Protein AF-A0A820G666-F1 (afdb_monomer)

pLDDT: mean 75.71, std 16.01, range [42.25, 96.38]

Radius of gyration: 55.79 Å; Cα contacts (8 Å, |Δi|>4): 72; chains: 1; bounding box: 113×65×155 Å

Foldseek 3Di:
DDPDDDPVRVVVVVVVVVVVVVVVVVVVPDVVVLVVLLVVVLVVCVVVVVVVLNVVSPPPPPPPVVVNVPPPDDDPDDDDDDVVVVVVVVVVVVVVVSVVSSVVSVVVVVVVVVVVVVVVVVVVVVVVCVPDDNPVVVVVVVVVVVVVVVCCCVPPPVSVVVVVVVVVVVLVVCCVPPPVSVVVVVVVVVVVVVVCCVPPVVSVVVVVVVVVVVLVVCCVPPPVSVVVVVVVVVVVLVVCCVPPPVSVVVVVVVVVVVVVCCCPVPPVSVVVVVVVVVVVVVVVCVVVVVPVDFQPDADPPPRDRHHPVRDDDDDPVPPPPDDDDPVVVVVVVVVVVD

Secondary structure (DSSP, 8-state):
--PPPPHHHHHHHHHHHHHHHHHHHHHT--HHHHHHHHHHHHHHHHHTT-HHHHHHHHSS----TTHHHHT--S------SHHHHHHHHHHHHHHHHHHHHHHHHHHHHHHHHHHHHHHHHHHHHHHHHHSS---HHHHHHHHHHHHHHHHHHHH-HHHHHHHHHHHHHHHHHHHHH-HHHHHHHHHHHHHHHHHHHHH-HHHHHHHHHHHHHHHHHHHHH-HHHHHHHHHHHHHHHHHHHHH-HHHHHHHHHHHHHHHHHHHHH-HHHHHHHHHHHHHHHHHHHHHHTT------EE-TTT--EE-GGG-----HHHHSSSS--HHHHHHHHHHH--

Sequence (338 aa):
MVRKKSVAAKVKTRKKAYQRRVTQLNKSCSWRVLVLVIQAAKKFLHLRRCKSCYKNLDCHCTISKEFLKKTNYKSLSNKTNDNISFEIIQNKQAFDDVKNILKTVVSKVCRLDYQRKRQSEISKRKRSVDDCSPDESVLRKRLKQNNWFNKKYNDNLLFRQNQTQQTACKSRKKYRNNSVFREKEKKRNRKSAIEKYNNNEEFREKEKTRNRKSAIEKYNNNEEFREKEKTRITKSTIERYNNNKYFREKEKIRMKRQMFNRYHINMNFRQQQKLRSNQNILFKYRNDAVIQEGPDYTCRVCGLALFRNQVIPYIEEKYITKNMSFEIKERIQYYLNN

Mean predicted aligned error: 20.92 Å

Solvent-accessible surface area (backbone atoms only — not comparable to full-atom values): 19552 Å² total; per-residue (Å²): 136,85,80,80,76,51,71,67,58,54,50,52,51,51,52,54,54,51,50,52,52,51,53,53,49,66,72,52,78,43,69,66,56,55,51,50,51,51,52,51,50,50,53,53,38,57,77,66,69,43,64,73,67,49,57,73,61,61,80,83,64,80,73,53,74,65,66,71,64,72,65,70,77,76,76,94,72,89,74,79,76,72,66,60,54,55,54,52,51,53,51,50,51,54,50,53,50,53,52,52,51,50,54,50,51,52,50,52,51,53,51,50,52,50,50,50,52,53,49,49,51,51,49,50,57,48,55,67,51,72,78,43,76,81,52,65,68,57,56,51,50,50,50,53,51,48,52,51,49,50,49,46,45,70,76,29,65,68,56,34,51,52,53,50,51,51,50,51,51,52,50,50,52,44,45,73,77,30,66,69,57,35,53,53,49,52,53,51,52,52,52,52,52,50,50,46,48,73,76,31,66,71,56,33,54,52,49,52,52,51,51,50,52,54,51,52,49,44,47,74,74,30,66,70,57,34,52,53,49,50,50,51,52,50,51,54,49,52,51,43,45,74,74,31,68,68,56,36,54,51,48,52,52,51,51,51,51,50,50,49,47,42,54,76,70,32,63,67,55,37,52,52,48,51,50,50,50,50,49,52,50,51,50,50,49,60,63,55,58,68,65,74,75,68,61,78,40,64,42,88,88,79,67,50,70,35,40,72,93,75,53,82,84,88,56,74,86,73,66,74,76,80,82,71,54,68,71,59,51,52,53,53,52,55,66,72,78,106

Nearest PDB structures (foldseek):
  8i7r-assembly1_Fl  TM=2.298E-01  e=9.492E+00  Mus musculus

Structure (mmCIF, N/CA/C/O backbone):
data_AF-A0A820G666-F1
#
_entry.id   AF-A0A820G666-F1
#
loop_
_atom_site.group_PDB
_atom_site.id
_atom_site.type_symbol
_atom_site.label_atom_id
_atom_site.label_alt_id
_atom_site.label_comp_id
_atom_site.label_asym_id
_atom_site.label_entity_id
_atom_site.label_seq_id
_atom_site.pdbx_PDB_ins_code
_atom_site.Cartn_x
_atom_site.Cartn_y
_atom_site.Cartn_z
_atom_site.occupancy
_atom_site.B_iso_or_equiv
_atom_site.auth_seq_id
_atom_site.auth_comp_id
_atom_site.auth_asym_id
_atom_site.auth_atom_id
_atom_site.pdbx_PDB_model_num
ATOM 1 N N . MET A 1 1 ? 43.141 -1.795 -67.203 1.00 49.00 1 MET A N 1
ATOM 2 C CA . MET A 1 1 ? 42.694 -1.236 -65.899 1.00 49.00 1 MET A CA 1
ATOM 3 C C . MET A 1 1 ? 41.252 -0.729 -65.987 1.00 49.00 1 MET A C 1
ATOM 5 O O . MET A 1 1 ? 40.999 0.254 -66.670 1.00 49.00 1 MET A O 1
ATOM 9 N N . VAL A 1 2 ? 40.286 -1.367 -65.313 1.00 52.81 2 VAL A N 1
ATOM 10 C CA . VAL A 1 2 ? 38.876 -0.919 -65.317 1.00 52.81 2 VAL A CA 1
ATOM 11 C C . VAL A 1 2 ? 38.660 0.116 -64.207 1.00 52.81 2 VAL A C 1
ATOM 13 O O . VAL A 1 2 ? 38.620 -0.230 -63.025 1.00 52.81 2 VAL A O 1
ATOM 16 N N . ARG A 1 3 ? 38.515 1.400 -64.563 1.00 62.03 3 ARG A N 1
ATOM 17 C CA . ARG A 1 3 ? 38.224 2.470 -63.590 1.00 62.03 3 ARG A CA 1
ATOM 18 C C . ARG A 1 3 ? 36.880 2.201 -62.901 1.00 62.03 3 ARG A C 1
ATOM 20 O O . ARG A 1 3 ? 35.829 2.115 -63.542 1.00 62.03 3 ARG A O 1
ATOM 27 N N . LYS A 1 4 ? 36.899 2.061 -61.570 1.00 74.06 4 LYS A N 1
ATOM 28 C CA . LYS A 1 4 ? 35.689 1.847 -60.762 1.00 74.06 4 LYS A CA 1
ATOM 29 C C . LYS A 1 4 ? 34.772 3.068 -60.903 1.00 74.06 4 LYS A C 1
ATOM 31 O O . LYS A 1 4 ? 35.128 4.168 -60.497 1.00 74.06 4 LYS A O 1
ATOM 36 N N . LYS A 1 5 ? 33.569 2.869 -61.457 1.00 74.19 5 LYS A N 1
ATOM 37 C CA . LYS A 1 5 ? 32.541 3.923 -61.559 1.00 74.19 5 LYS A CA 1
ATOM 38 C C . LYS A 1 5 ? 32.242 4.510 -60.176 1.00 74.19 5 LYS A C 1
ATOM 40 O O . LYS A 1 5 ? 32.024 3.744 -59.228 1.00 74.19 5 LYS A O 1
ATOM 45 N N . SER A 1 6 ? 32.175 5.839 -60.091 1.00 85.62 6 SER A N 1
ATOM 46 C CA . SER A 1 6 ? 31.811 6.557 -58.867 1.00 85.62 6 SER A CA 1
ATOM 47 C C . SER A 1 6 ? 30.442 6.107 -58.343 1.00 85.62 6 SER A C 1
ATOM 49 O O . SER A 1 6 ? 29.576 5.643 -59.098 1.00 85.62 6 SER A O 1
ATOM 51 N N . VAL A 1 7 ? 30.230 6.232 -57.030 1.00 78.44 7 VAL A N 1
ATOM 52 C CA . VAL A 1 7 ? 28.963 5.852 -56.381 1.00 78.44 7 VAL A CA 1
ATOM 53 C C . VAL A 1 7 ? 27.786 6.594 -57.023 1.00 78.44 7 VAL A C 1
ATOM 55 O O . VAL A 1 7 ? 26.774 5.972 -57.346 1.00 78.44 7 VAL A O 1
ATOM 58 N N . ALA A 1 8 ? 27.955 7.883 -57.330 1.00 79.75 8 ALA A N 1
ATOM 59 C CA . ALA A 1 8 ? 26.953 8.694 -58.018 1.00 79.75 8 ALA A CA 1
ATOM 60 C C . ALA A 1 8 ? 26.595 8.138 -59.411 1.00 79.75 8 ALA A C 1
ATOM 62 O O . ALA A 1 8 ? 25.415 8.006 -59.745 1.00 79.75 8 ALA A O 1
ATOM 63 N N . ALA A 1 9 ? 27.589 7.718 -60.203 1.00 83.88 9 ALA A N 1
ATOM 64 C CA . ALA A 1 9 ? 27.358 7.119 -61.519 1.00 83.88 9 ALA A CA 1
ATOM 65 C C . 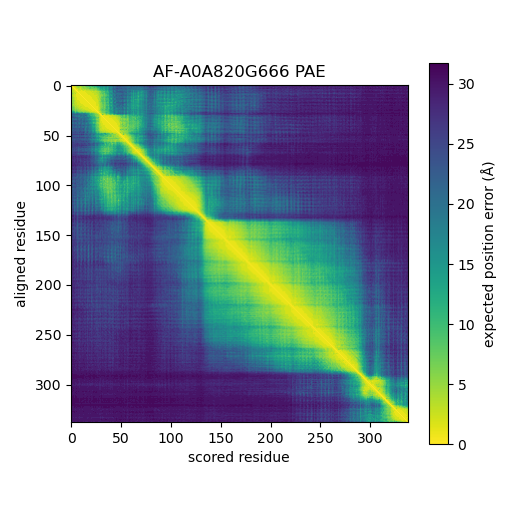ALA A 1 9 ? 26.619 5.769 -61.428 1.00 83.88 9 ALA A C 1
ATOM 67 O O . ALA A 1 9 ? 25.729 5.480 -62.238 1.00 83.88 9 ALA A O 1
ATOM 68 N N . LYS A 1 10 ? 26.924 4.955 -60.408 1.00 81.38 10 LYS A N 1
ATOM 69 C CA . LYS A 1 10 ? 26.206 3.696 -60.128 1.00 81.38 10 LYS A CA 1
ATOM 70 C C . LYS A 1 10 ? 24.756 3.941 -59.698 1.00 81.38 10 LYS A C 1
ATOM 72 O O . LYS A 1 10 ? 23.860 3.211 -60.118 1.00 81.38 10 LYS A O 1
ATOM 7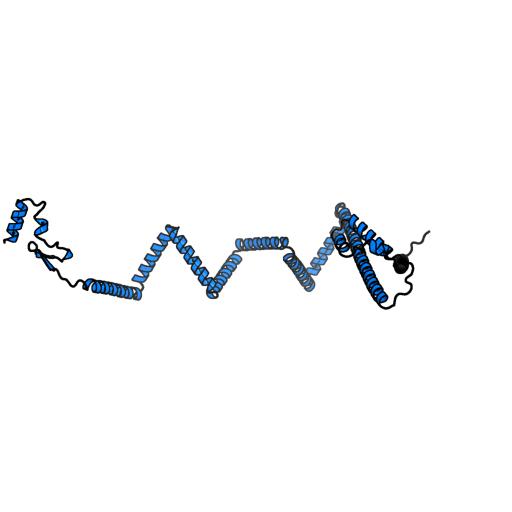7 N N . VAL A 1 11 ? 24.494 4.978 -58.904 1.00 81.94 11 VAL A N 1
ATOM 78 C CA . VAL A 1 11 ? 23.126 5.349 -58.503 1.00 81.94 11 VAL A CA 1
ATOM 79 C C . VAL A 1 11 ? 22.326 5.870 -59.704 1.00 81.94 11 VAL A C 1
ATOM 81 O O . VAL A 1 11 ? 21.197 5.428 -59.922 1.00 81.94 11 VAL A O 1
ATOM 84 N N . LYS A 1 12 ? 22.919 6.732 -60.543 1.00 86.00 12 LYS A N 1
ATOM 85 C CA . LYS A 1 12 ? 22.265 7.297 -61.740 1.00 86.00 12 LYS A CA 1
ATOM 86 C C . LYS A 1 12 ? 21.890 6.216 -62.760 1.00 86.00 12 LYS A C 1
ATOM 88 O O . LYS A 1 12 ? 20.777 6.223 -63.285 1.00 86.00 12 LYS A O 1
ATOM 93 N N . THR A 1 13 ? 22.780 5.250 -62.999 1.00 85.31 13 THR A N 1
ATOM 94 C CA . THR A 1 13 ? 22.511 4.105 -63.891 1.00 85.31 13 THR A CA 1
ATOM 95 C C . THR A 1 13 ? 21.412 3.190 -63.349 1.00 85.31 13 THR A C 1
ATOM 97 O O . THR A 1 13 ? 20.503 2.832 -64.099 1.00 85.31 13 THR A O 1
ATOM 100 N N . ARG A 1 14 ? 21.409 2.887 -62.042 1.00 81.50 14 ARG A N 1
ATOM 101 C CA . ARG A 1 14 ? 20.325 2.117 -61.400 1.00 81.50 14 ARG A CA 1
ATOM 102 C C . ARG A 1 14 ? 18.972 2.826 -61.485 1.00 81.50 14 ARG A C 1
ATOM 104 O O . ARG A 1 14 ? 17.974 2.178 -61.793 1.00 81.50 14 ARG A O 1
ATOM 111 N N . LYS A 1 15 ? 18.934 4.148 -61.282 1.00 80.25 15 LYS A N 1
ATOM 112 C CA . LYS A 1 15 ? 17.703 4.952 -61.388 1.00 80.25 15 LYS A CA 1
ATOM 113 C C . LYS A 1 15 ? 17.131 4.928 -62.813 1.00 80.25 15 LYS A C 1
ATOM 115 O O . LYS A 1 15 ? 15.941 4.668 -62.972 1.00 80.25 15 LYS A O 1
ATOM 120 N N . LYS A 1 16 ? 17.977 5.097 -63.842 1.00 84.31 16 LYS A N 1
ATOM 121 C CA . LYS A 1 16 ? 17.563 5.002 -65.258 1.00 84.31 16 LYS A CA 1
ATOM 122 C C . LYS A 1 16 ? 17.062 3.601 -65.633 1.00 84.31 16 LYS A C 1
ATOM 124 O O . LYS A 1 16 ? 16.046 3.479 -66.310 1.00 84.31 16 LYS A O 1
ATOM 129 N N . ALA A 1 17 ? 17.739 2.544 -65.178 1.00 80.44 17 ALA A N 1
ATOM 130 C CA . ALA A 1 17 ? 17.314 1.166 -65.433 1.00 80.44 17 ALA A CA 1
ATOM 131 C C . ALA A 1 17 ? 15.960 0.845 -64.777 1.00 80.44 17 ALA A C 1
ATOM 133 O O . ALA A 1 17 ? 15.105 0.218 -65.400 1.00 80.44 17 ALA A O 1
ATOM 134 N N . TYR A 1 18 ? 15.742 1.318 -63.545 1.00 71.12 18 TYR A N 1
ATOM 135 C CA . TYR A 1 18 ? 14.460 1.180 -62.857 1.00 71.12 18 TYR A CA 1
ATOM 136 C C . TYR A 1 18 ? 13.339 1.920 -63.596 1.00 71.12 18 TYR A C 1
ATOM 138 O O . TYR A 1 18 ? 12.292 1.331 -63.840 1.00 71.12 18 TYR A O 1
ATOM 146 N N . GLN A 1 19 ? 13.577 3.165 -64.026 1.00 73.06 19 GLN A N 1
ATOM 147 C CA . GLN A 1 19 ? 12.599 3.932 -64.804 1.00 73.06 19 GLN A CA 1
ATOM 148 C C . GLN A 1 19 ? 12.190 3.199 -66.085 1.00 73.06 19 GLN A C 1
ATOM 150 O O . GLN A 1 19 ? 11.000 2.993 -66.276 1.00 73.06 19 GLN A O 1
ATOM 155 N N . ARG A 1 20 ? 13.144 2.707 -66.892 1.00 74.50 20 ARG A N 1
ATOM 156 C CA . ARG A 1 20 ? 12.843 1.948 -68.125 1.00 74.50 20 ARG A CA 1
ATOM 157 C C . ARG A 1 20 ? 11.974 0.714 -67.870 1.00 74.50 20 ARG A C 1
ATOM 159 O O . ARG A 1 20 ? 11.023 0.477 -68.608 1.00 74.50 20 ARG A O 1
ATOM 166 N N . ARG A 1 21 ? 12.264 -0.039 -66.802 1.00 69.50 21 ARG A N 1
ATOM 167 C CA . ARG A 1 21 ? 11.466 -1.214 -66.409 1.00 69.50 21 ARG A CA 1
ATOM 168 C C . ARG A 1 21 ? 10.055 -0.828 -65.978 1.00 69.50 21 ARG A C 1
ATOM 170 O O . ARG A 1 21 ? 9.107 -1.506 -66.347 1.00 69.50 21 ARG A O 1
ATOM 177 N N . VAL A 1 22 ? 9.903 0.274 -65.244 1.00 62.06 22 VAL A N 1
ATOM 178 C CA . VAL A 1 22 ? 8.584 0.800 -64.864 1.00 62.06 22 VAL A CA 1
ATOM 179 C C . VAL A 1 22 ? 7.802 1.262 -66.095 1.00 62.06 22 VAL A C 1
ATOM 181 O O . VAL A 1 22 ? 6.610 0.988 -66.178 1.00 62.06 22 VAL A O 1
ATOM 184 N N . THR A 1 23 ? 8.445 1.900 -67.078 1.00 68.56 23 THR A N 1
ATOM 185 C CA . THR A 1 23 ? 7.780 2.306 -68.327 1.00 68.56 23 THR A CA 1
ATOM 186 C C . THR A 1 23 ? 7.349 1.098 -69.161 1.00 68.56 23 THR A C 1
ATOM 188 O O . THR A 1 23 ? 6.231 1.089 -69.665 1.00 68.56 23 THR A O 1
ATOM 191 N N . GLN A 1 24 ? 8.183 0.055 -69.267 1.00 65.50 24 GLN A N 1
ATOM 192 C CA . GLN A 1 24 ? 7.805 -1.212 -69.913 1.00 65.50 24 GLN A CA 1
ATOM 193 C C . GLN A 1 24 ? 6.652 -1.915 -69.184 1.00 65.50 24 GLN A C 1
ATOM 195 O O . GLN A 1 24 ? 5.732 -2.405 -69.834 1.00 65.50 24 GLN A O 1
ATOM 200 N N . LEU A 1 25 ? 6.656 -1.915 -67.849 1.00 55.47 25 LEU A N 1
ATOM 201 C CA . LEU A 1 25 ? 5.563 -2.468 -67.043 1.00 55.47 25 LEU A CA 1
ATOM 202 C C . LEU A 1 25 ? 4.259 -1.676 -67.212 1.00 55.47 25 LEU A C 1
ATOM 204 O O . LEU A 1 25 ? 3.204 -2.275 -67.361 1.00 55.47 25 LEU A O 1
ATOM 208 N N . ASN A 1 26 ? 4.321 -0.343 -67.255 1.00 58.00 26 ASN A N 1
ATOM 209 C CA . ASN A 1 26 ? 3.142 0.497 -67.494 1.00 58.00 26 ASN A CA 1
ATOM 210 C C . ASN A 1 26 ? 2.598 0.357 -68.931 1.00 58.00 26 ASN A C 1
ATOM 212 O O . ASN A 1 26 ? 1.409 0.552 -69.143 1.00 58.00 26 ASN A O 1
ATOM 216 N N . LYS A 1 27 ? 3.441 0.027 -69.922 1.00 59.62 27 LYS A N 1
ATOM 217 C CA . LYS A 1 27 ? 2.992 -0.277 -71.295 1.00 59.62 27 LYS A CA 1
ATOM 218 C C . LYS A 1 27 ? 2.374 -1.672 -71.428 1.00 59.62 27 LYS A C 1
ATOM 220 O O . LYS A 1 27 ? 1.618 -1.915 -72.357 1.00 59.62 27 LYS A O 1
ATOM 225 N N . SER A 1 28 ? 2.685 -2.580 -70.507 1.00 56.19 28 SER A N 1
ATOM 226 C CA . SER A 1 28 ? 2.207 -3.963 -70.496 1.00 56.19 28 SER A CA 1
ATOM 227 C C . SER A 1 28 ? 1.143 -4.182 -69.419 1.00 56.19 28 SER A C 1
ATOM 229 O O . SER A 1 28 ? 1.178 -5.211 -68.750 1.00 56.19 28 SER A O 1
ATOM 231 N N . CYS A 1 29 ? 0.193 -3.240 -69.264 1.00 52.31 29 CYS A N 1
ATOM 232 C CA . CYS A 1 29 ? -0.996 -3.331 -68.394 1.00 52.31 29 CYS A CA 1
ATOM 233 C C . CYS A 1 29 ? -1.945 -4.480 -68.798 1.00 52.31 29 CYS A C 1
ATOM 235 O O . CYS A 1 29 ? -3.133 -4.303 -69.035 1.00 52.31 29 CYS A O 1
ATOM 237 N N . SER A 1 30 ? -1.408 -5.687 -68.885 1.00 60.88 30 SER A N 1
ATOM 238 C CA . SER A 1 30 ? -2.129 -6.930 -68.969 1.00 60.88 30 SER A CA 1
ATOM 239 C C . SER A 1 30 ? -2.373 -7.385 -67.542 1.00 60.88 30 SER A C 1
ATOM 241 O O . SER A 1 30 ? -1.432 -7.602 -66.771 1.00 60.88 30 SER A O 1
ATOM 243 N N . TRP A 1 31 ? -3.640 -7.587 -67.200 1.00 57.66 31 TRP A N 1
ATOM 244 C CA . TRP A 1 31 ? -4.061 -8.228 -65.957 1.00 57.66 31 TRP A CA 1
ATOM 245 C C . TRP A 1 31 ? -3.300 -9.532 -65.672 1.00 57.66 31 TRP A C 1
ATOM 247 O O . TRP A 1 31 ? -3.059 -9.859 -64.513 1.00 57.66 31 TRP A O 1
ATOM 257 N N . ARG A 1 32 ? -2.807 -10.227 -66.710 1.00 57.88 32 ARG A N 1
ATOM 258 C CA . ARG A 1 32 ? -1.937 -11.404 -66.561 1.00 57.88 32 ARG A CA 1
ATOM 259 C C . ARG A 1 32 ? -0.635 -11.092 -65.825 1.00 57.88 32 ARG A C 1
ATOM 261 O O . ARG A 1 32 ? -0.246 -11.863 -64.956 1.00 57.88 32 ARG A O 1
ATOM 268 N N . VAL A 1 33 ? 0.024 -9.969 -66.116 1.00 61.59 33 VAL A N 1
ATOM 269 C CA . VAL A 1 33 ? 1.278 -9.581 -65.443 1.00 61.59 33 VAL A CA 1
ATOM 270 C C . VAL A 1 33 ? 1.010 -9.255 -63.976 1.00 61.59 33 VAL A C 1
ATOM 272 O O . VAL A 1 33 ? 1.754 -9.704 -63.108 1.00 61.59 33 VAL A O 1
ATOM 275 N N . LEU A 1 34 ? -0.081 -8.544 -63.677 1.00 64.25 34 LEU A N 1
ATOM 276 C CA . LEU A 1 34 ? -0.474 -8.238 -62.300 1.00 64.25 34 LEU A CA 1
ATOM 277 C C . LEU A 1 34 ? -0.774 -9.523 -61.512 1.00 64.25 34 LEU A C 1
ATOM 279 O O . LEU A 1 34 ? -0.251 -9.707 -60.416 1.00 64.25 34 LEU A O 1
ATOM 283 N N . VAL A 1 35 ? -1.544 -10.446 -62.094 1.00 66.88 35 VAL A N 1
ATOM 284 C CA . VAL A 1 35 ? -1.873 -11.739 -61.477 1.00 66.88 35 VAL A CA 1
ATOM 285 C C . VAL A 1 35 ? -0.618 -12.580 -61.240 1.00 66.88 35 VAL A C 1
ATOM 287 O O . VAL A 1 35 ? -0.454 -13.118 -60.147 1.00 66.88 35 VAL A O 1
ATOM 290 N N . LEU A 1 36 ? 0.310 -12.635 -62.201 1.00 68.69 36 LEU A N 1
ATOM 291 C CA . LEU A 1 36 ? 1.591 -13.330 -62.033 1.00 68.69 36 LEU A CA 1
ATOM 292 C C . LEU A 1 36 ? 2.451 -12.692 -60.932 1.00 68.69 36 LEU A C 1
ATOM 294 O O . LEU A 1 36 ? 3.065 -13.407 -60.141 1.00 68.69 36 LEU A O 1
ATOM 298 N N . VAL A 1 37 ? 2.465 -11.360 -60.824 1.00 67.25 37 VAL A N 1
ATOM 299 C CA . VAL A 1 37 ? 3.184 -10.641 -59.759 1.00 67.25 37 VAL A CA 1
ATOM 300 C C . VAL A 1 37 ? 2.556 -10.907 -58.388 1.00 67.25 37 VAL A C 1
ATOM 302 O O . VAL A 1 37 ? 3.289 -11.145 -57.427 1.00 67.25 37 VAL A O 1
ATOM 305 N N . ILE A 1 38 ? 1.224 -10.935 -58.282 1.00 69.62 38 ILE A N 1
ATOM 306 C CA . ILE A 1 38 ? 0.519 -11.287 -57.039 1.00 69.62 38 ILE A CA 1
ATOM 307 C C . ILE A 1 38 ? 0.810 -12.742 -56.655 1.00 69.62 38 ILE A C 1
ATOM 309 O O . ILE A 1 38 ? 1.134 -13.013 -55.499 1.00 69.62 38 ILE A O 1
ATOM 313 N N . GLN A 1 39 ? 0.760 -13.679 -57.605 1.00 72.31 39 GLN A N 1
ATOM 314 C CA . GLN A 1 39 ? 1.073 -15.092 -57.364 1.00 72.31 39 GLN A CA 1
ATOM 315 C C . GLN A 1 39 ? 2.529 -15.289 -56.925 1.00 72.31 39 GLN A C 1
ATOM 317 O O . GLN A 1 39 ? 2.791 -15.999 -55.951 1.00 72.31 39 GLN A O 1
ATOM 322 N N . ALA A 1 40 ? 3.477 -14.617 -57.582 1.00 69.69 40 ALA A N 1
ATOM 323 C CA . ALA A 1 40 ? 4.883 -14.636 -57.193 1.00 69.69 40 ALA A CA 1
ATOM 324 C C . ALA A 1 40 ? 5.090 -14.040 -55.790 1.00 69.69 40 ALA A C 1
ATOM 326 O O . ALA A 1 40 ? 5.820 -14.614 -54.980 1.00 69.69 40 ALA A O 1
ATOM 327 N N . ALA A 1 41 ? 4.404 -12.938 -55.464 1.00 68.69 41 ALA A N 1
ATOM 328 C CA . ALA A 1 41 ? 4.439 -12.332 -54.135 1.00 68.69 41 ALA A CA 1
ATOM 329 C C . ALA A 1 41 ? 3.845 -13.259 -53.059 1.00 68.69 41 ALA A C 1
ATOM 331 O O . ALA A 1 41 ? 4.459 -13.427 -52.003 1.00 68.69 41 ALA A O 1
ATOM 332 N N . LYS A 1 42 ? 2.709 -13.921 -53.332 1.00 68.06 42 LYS A N 1
ATOM 333 C CA . LYS A 1 42 ? 2.110 -14.929 -52.438 1.00 68.06 42 LYS A CA 1
ATOM 334 C C . LYS A 1 42 ? 3.068 -16.098 -52.197 1.00 68.06 42 LYS A C 1
ATOM 336 O O . LYS A 1 42 ? 3.345 -16.424 -51.043 1.00 68.06 42 LYS A O 1
ATOM 341 N N . LYS A 1 43 ? 3.647 -16.673 -53.260 1.00 72.62 43 LYS A N 1
ATOM 342 C CA . LYS A 1 43 ? 4.620 -17.778 -53.164 1.00 72.62 43 LYS A CA 1
ATOM 343 C C . LYS A 1 43 ? 5.860 -17.372 -52.360 1.00 72.62 43 LYS A C 1
ATOM 345 O O . LYS A 1 43 ? 6.302 -18.115 -51.486 1.00 72.62 43 LYS A O 1
ATOM 350 N N . PHE A 1 44 ? 6.380 -16.167 -52.588 1.00 68.06 44 PHE A N 1
ATOM 351 C CA . PHE A 1 44 ? 7.520 -15.626 -51.846 1.00 68.06 44 PHE A CA 1
ATOM 352 C C . PHE A 1 44 ? 7.218 -15.423 -50.349 1.00 68.06 44 PHE A C 1
ATOM 354 O O . PHE A 1 44 ? 8.036 -15.769 -49.493 1.00 68.06 44 PHE A O 1
ATOM 361 N N . LEU A 1 45 ? 6.039 -14.892 -50.009 1.00 67.81 45 LEU A N 1
ATOM 362 C CA . LEU A 1 45 ? 5.621 -14.683 -48.618 1.00 67.81 45 LEU A CA 1
ATOM 363 C C . LEU A 1 45 ? 5.361 -16.000 -47.879 1.00 67.81 45 LEU A C 1
ATOM 365 O O . LEU A 1 45 ? 5.726 -16.115 -46.704 1.00 67.81 45 LEU A O 1
ATOM 369 N N . HIS A 1 46 ? 4.796 -16.991 -48.573 1.00 68.44 46 HIS A N 1
ATOM 370 C CA . HIS A 1 46 ? 4.596 -18.340 -48.050 1.00 68.44 46 HIS A CA 1
ATOM 371 C C . HIS A 1 46 ? 5.935 -19.005 -47.695 1.00 68.44 46 HIS A C 1
ATOM 373 O O . HIS A 1 46 ? 6.128 -19.444 -46.560 1.00 68.44 46 HIS A O 1
ATOM 379 N N . LEU A 1 47 ? 6.912 -18.983 -48.613 1.00 69.00 47 LEU A N 1
ATOM 380 C CA . LEU A 1 47 ? 8.254 -19.539 -48.381 1.00 69.00 47 LEU A CA 1
ATOM 381 C C . LEU A 1 47 ? 8.984 -18.878 -47.197 1.00 69.00 47 LEU A C 1
ATOM 383 O O . LEU A 1 47 ? 9.758 -19.531 -46.503 1.00 69.00 47 LEU A O 1
ATOM 387 N N . ARG A 1 48 ? 8.710 -17.597 -46.908 1.00 63.47 48 ARG A N 1
ATOM 388 C CA . ARG A 1 48 ? 9.293 -16.872 -45.763 1.00 63.47 48 ARG A CA 1
ATOM 389 C C . ARG A 1 48 ? 8.527 -17.022 -44.438 1.00 63.47 48 ARG A C 1
ATOM 391 O O . ARG A 1 48 ? 8.908 -16.371 -43.463 1.00 63.47 48 ARG A O 1
ATOM 398 N N . ARG A 1 49 ? 7.481 -17.861 -44.374 1.00 65.19 49 ARG A N 1
ATOM 399 C CA . ARG A 1 49 ? 6.672 -18.149 -43.165 1.00 65.19 49 ARG A CA 1
ATOM 400 C C . ARG A 1 49 ? 6.095 -16.900 -42.468 1.00 65.19 49 ARG A C 1
ATOM 402 O O . ARG A 1 49 ? 5.863 -16.903 -41.259 1.00 65.19 49 ARG A O 1
ATOM 409 N N . CYS A 1 50 ? 5.846 -15.810 -43.200 1.00 58.81 50 CYS A N 1
ATOM 410 C CA . CYS A 1 50 ? 5.303 -14.576 -42.621 1.00 58.81 50 CYS A CA 1
ATOM 411 C C . CYS A 1 50 ? 3.763 -14.616 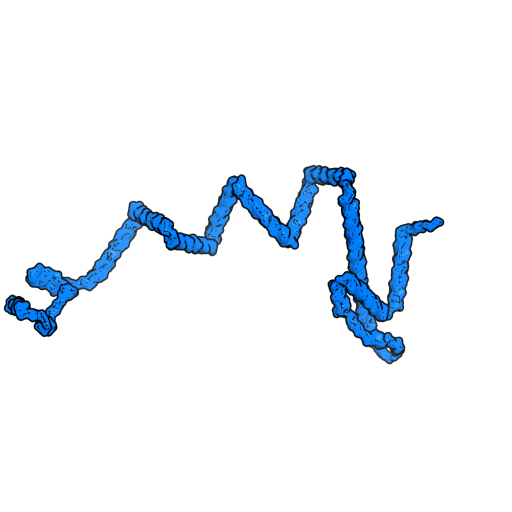-42.584 1.00 58.81 50 CYS A C 1
ATOM 413 O O . CYS A 1 50 ? 3.092 -14.038 -43.441 1.00 58.81 50 CYS A O 1
ATOM 415 N N . LYS A 1 51 ? 3.200 -15.316 -41.584 1.00 60.97 51 LYS A N 1
ATOM 416 C CA . LYS A 1 51 ? 1.749 -15.580 -41.459 1.00 60.97 51 LYS A CA 1
ATOM 417 C C . LYS A 1 51 ? 0.874 -14.313 -41.461 1.00 60.97 51 LYS A C 1
ATOM 419 O O . LYS A 1 51 ? -0.231 -14.353 -41.989 1.00 60.97 51 LYS A O 1
ATOM 424 N N . SER A 1 52 ? 1.347 -13.191 -40.908 1.00 57.44 52 SER A N 1
ATOM 425 C CA . SER A 1 52 ? 0.566 -11.942 -40.832 1.00 57.44 52 SER A CA 1
ATOM 426 C C . SER A 1 52 ? 0.439 -11.220 -42.177 1.00 57.44 52 SER A C 1
ATOM 428 O O . SER A 1 52 ? -0.629 -10.712 -42.499 1.00 57.44 52 SER A O 1
ATOM 430 N N . CYS A 1 53 ? 1.496 -11.201 -42.993 1.00 53.78 53 CYS A N 1
ATOM 431 C CA . CYS A 1 53 ? 1.445 -10.608 -44.332 1.00 53.78 53 CYS A CA 1
ATOM 432 C C . CYS A 1 53 ? 0.660 -11.477 -45.319 1.00 53.78 53 CYS A C 1
ATOM 434 O O . CYS A 1 53 ? 0.029 -10.938 -46.220 1.00 53.78 53 CYS A O 1
ATOM 436 N N . TYR A 1 54 ? 0.685 -12.799 -45.132 1.00 55.75 54 TYR A N 1
ATOM 437 C CA . TYR A 1 54 ? -0.067 -13.751 -45.947 1.00 55.75 54 TYR A CA 1
ATOM 438 C C . TYR A 1 54 ? -1.587 -13.555 -45.807 1.00 55.75 54 TYR A C 1
ATOM 440 O O . TYR A 1 54 ? -2.273 -13.408 -46.813 1.00 55.75 54 TYR A O 1
ATOM 448 N N . LYS A 1 55 ? -2.100 -13.436 -44.571 1.00 61.41 55 LYS A N 1
ATOM 449 C CA . LYS A 1 55 ? -3.540 -13.242 -44.306 1.00 61.41 55 LYS A CA 1
ATOM 450 C C . LYS A 1 55 ? -4.124 -11.986 -44.967 1.00 61.41 55 LYS A C 1
ATOM 452 O O . LYS A 1 55 ? -5.231 -12.034 -45.486 1.00 61.41 55 LYS A O 1
ATOM 457 N N . ASN A 1 56 ? -3.363 -10.892 -45.019 1.00 56.75 56 ASN A N 1
ATOM 458 C CA . ASN A 1 56 ? -3.819 -9.633 -45.624 1.00 56.75 56 ASN A CA 1
ATOM 459 C C . ASN A 1 56 ? -3.844 -9.655 -47.165 1.00 56.75 56 ASN A C 1
ATOM 461 O O . ASN A 1 56 ? -4.377 -8.737 -47.776 1.00 56.75 56 ASN A O 1
ATOM 465 N N . LEU A 1 57 ? -3.238 -10.664 -47.797 1.00 55.97 57 LEU A N 1
ATOM 466 C CA . LEU A 1 57 ? -3.261 -10.863 -49.251 1.00 55.97 57 LEU A CA 1
ATOM 467 C C . LEU A 1 57 ? -4.355 -11.842 -49.700 1.00 55.97 57 LEU A C 1
ATOM 469 O O . LEU A 1 57 ? -4.622 -11.942 -50.899 1.00 55.97 57 LEU A O 1
ATOM 473 N N . ASP A 1 58 ? -4.962 -12.578 -48.768 1.00 53.72 58 ASP A N 1
ATOM 474 C CA . ASP A 1 58 ? -6.012 -13.553 -49.070 1.00 53.72 58 ASP A CA 1
ATOM 475 C C . ASP A 1 58 ? 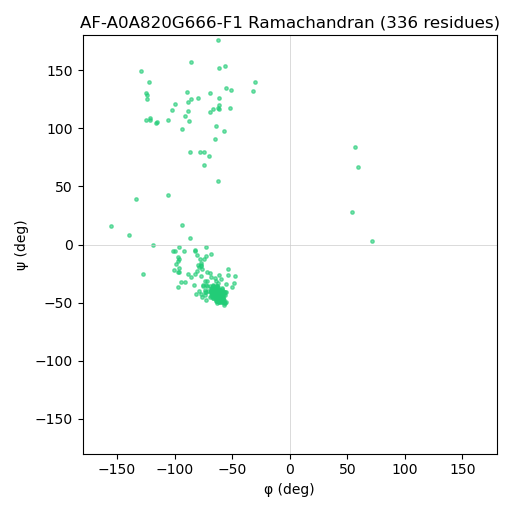-7.420 -12.948 -49.080 1.00 53.72 58 ASP A C 1
ATOM 477 O O . ASP A 1 58 ? -8.262 -13.446 -49.816 1.00 53.72 58 ASP A O 1
ATOM 481 N N . CYS A 1 59 ? -7.683 -11.848 -48.366 1.00 46.06 59 CYS A N 1
ATOM 482 C CA . CYS A 1 59 ? -9.058 -11.371 -48.173 1.00 46.06 59 CYS A CA 1
ATOM 483 C C . CYS A 1 59 ? -9.701 -10.616 -49.356 1.00 46.06 59 CYS A C 1
ATOM 485 O O . CYS A 1 59 ? -10.913 -10.443 -49.332 1.00 46.06 59 CYS A O 1
ATOM 487 N N . HIS A 1 60 ? -8.962 -10.195 -50.395 1.00 45.97 60 HIS A N 1
ATOM 488 C CA . HIS A 1 60 ? -9.540 -9.342 -51.459 1.00 45.97 60 HIS A CA 1
ATOM 489 C C . HIS A 1 60 ? -9.111 -9.652 -52.904 1.00 45.97 60 HIS A C 1
ATOM 491 O O . HIS A 1 60 ? -9.414 -8.882 -53.809 1.00 45.97 60 HIS A O 1
ATOM 497 N N . CYS A 1 61 ? -8.396 -10.749 -53.170 1.00 48.06 61 CYS A N 1
ATOM 498 C CA . CYS A 1 61 ? -7.875 -11.026 -54.521 1.00 48.06 61 CYS A CA 1
ATOM 499 C C . CYS A 1 61 ? -8.124 -12.463 -54.995 1.00 48.06 61 CYS A C 1
ATOM 501 O O . CYS A 1 61 ? -7.271 -13.058 -55.659 1.00 48.06 61 CYS A O 1
ATOM 503 N N . THR A 1 62 ? -9.291 -13.033 -54.701 1.00 46.66 62 THR A N 1
ATOM 504 C CA . THR A 1 62 ? -9.837 -14.149 -55.488 1.00 46.66 62 THR A CA 1
ATOM 505 C C . THR A 1 62 ? -10.354 -13.605 -56.815 1.00 46.66 62 THR A C 1
ATOM 507 O O . THR A 1 62 ? -11.552 -13.564 -57.072 1.00 46.66 62 THR A O 1
ATOM 510 N N . ILE A 1 63 ? -9.440 -13.154 -57.678 1.00 51.78 63 ILE A N 1
ATOM 511 C CA . ILE A 1 63 ? -9.763 -12.974 -59.093 1.00 51.78 63 ILE A CA 1
ATOM 512 C C . ILE A 1 63 ? -10.065 -14.387 -59.600 1.00 51.78 63 ILE A C 1
ATOM 514 O O . ILE A 1 63 ? -9.143 -15.194 -59.748 1.00 51.78 63 ILE A O 1
ATOM 518 N N . SER A 1 64 ? -11.352 -14.719 -59.763 1.00 48.78 64 SER A N 1
ATOM 519 C CA . SER A 1 64 ? -11.767 -16.016 -60.303 1.00 48.78 64 SER A CA 1
ATOM 520 C C . SER A 1 64 ? -11.011 -16.251 -61.610 1.00 48.78 64 SER A C 1
ATOM 522 O O . SER A 1 64 ? -10.938 -15.364 -62.466 1.00 48.78 64 SER A O 1
ATOM 524 N N . LYS A 1 65 ? -10.432 -17.447 -61.780 1.00 51.41 65 LYS A N 1
ATOM 525 C CA . LYS A 1 65 ? -9.740 -17.838 -63.023 1.00 51.41 65 LYS A CA 1
ATOM 526 C C . LYS A 1 65 ? -10.638 -17.654 -64.260 1.00 51.41 65 LYS A C 1
ATOM 528 O O . LYS A 1 65 ? -10.117 -17.522 -65.364 1.00 51.41 65 LYS A O 1
ATOM 533 N N . GLU A 1 66 ? -11.957 -17.602 -64.079 1.00 51.50 66 GLU A N 1
ATOM 534 C CA . GLU A 1 66 ? -12.949 -17.353 -65.129 1.00 51.50 66 GLU A CA 1
ATOM 535 C C . GLU A 1 66 ? -12.915 -15.916 -65.676 1.00 51.50 66 GLU A C 1
ATOM 537 O O . GLU A 1 66 ? -13.031 -15.731 -66.888 1.00 51.50 66 GLU A O 1
ATOM 542 N N . PHE A 1 67 ? -12.637 -14.905 -64.842 1.00 49.53 67 PHE A N 1
ATOM 543 C CA . PHE A 1 67 ? -12.487 -13.507 -65.289 1.00 49.53 67 PHE A CA 1
ATOM 544 C C . PHE A 1 67 ? -11.275 -13.313 -66.219 1.00 49.53 67 PHE A C 1
ATOM 546 O O . PHE A 1 67 ? -11.284 -12.468 -67.115 1.00 49.53 67 PHE A O 1
ATOM 553 N N . LEU A 1 68 ? -10.238 -14.143 -66.059 1.00 48.00 68 LEU A N 1
ATOM 554 C CA . LEU A 1 68 ? -9.045 -14.132 -66.914 1.00 48.00 68 LEU A CA 1
ATOM 555 C C . LEU A 1 68 ? -9.244 -14.860 -68.252 1.00 48.00 68 LEU A C 1
ATOM 557 O O . LEU A 1 68 ? -8.452 -14.647 -69.170 1.00 48.00 68 LEU A O 1
ATOM 561 N N . LYS A 1 69 ? -10.275 -15.710 -68.379 1.00 52.25 69 LYS A N 1
ATOM 562 C CA . LYS A 1 69 ? -10.614 -16.391 -69.641 1.00 52.25 69 LYS A CA 1
ATOM 563 C C . LYS A 1 69 ? -11.465 -15.515 -70.568 1.00 52.25 69 LYS A C 1
ATOM 565 O O . LYS A 1 69 ? -11.261 -15.572 -71.776 1.00 52.25 69 LYS A O 1
ATOM 570 N N . LYS A 1 70 ? -12.362 -14.678 -70.026 1.00 48.09 70 LYS A N 1
ATOM 571 C CA . LYS A 1 70 ? -13.267 -13.824 -70.829 1.00 48.09 70 LYS A CA 1
ATOM 572 C C . LYS A 1 70 ? -12.617 -12.572 -71.435 1.00 48.09 70 LYS A C 1
ATOM 574 O O . LYS A 1 70 ? -13.167 -12.007 -72.367 1.00 48.09 70 LYS A O 1
ATOM 579 N N . THR A 1 71 ? -11.443 -12.150 -70.966 1.00 45.25 71 THR A N 1
ATOM 580 C CA . THR A 1 71 ? -10.784 -10.901 -71.409 1.00 45.25 71 THR A CA 1
ATOM 581 C C . THR A 1 71 ? -9.774 -11.075 -72.551 1.00 45.25 71 THR A C 1
ATOM 583 O O . THR A 1 71 ? -9.002 -10.159 -72.839 1.00 45.25 71 THR A O 1
ATOM 586 N N . ASN A 1 72 ? -9.801 -12.205 -73.269 1.00 44.94 72 ASN A N 1
ATOM 587 C CA . ASN A 1 72 ? -9.224 -12.273 -74.616 1.00 44.94 72 ASN A CA 1
ATOM 588 C C . ASN A 1 72 ? -10.114 -11.452 -75.571 1.00 44.94 72 ASN A C 1
ATOM 590 O O . ASN A 1 72 ? -10.906 -12.006 -76.327 1.00 44.94 72 ASN A O 1
ATOM 594 N N . TYR A 1 73 ? -10.002 -10.125 -75.506 1.00 43.03 73 TYR A N 1
ATOM 595 C CA . TYR A 1 73 ? -10.659 -9.200 -76.425 1.00 43.03 73 TYR A CA 1
ATOM 596 C C . TYR A 1 73 ? -10.110 -9.395 -77.846 1.00 43.03 73 TYR A C 1
ATOM 598 O O . TYR A 1 73 ? -9.137 -8.763 -78.251 1.00 43.03 73 TYR A O 1
ATOM 606 N N . LYS A 1 74 ? -10.762 -10.271 -78.614 1.00 42.59 74 LYS A N 1
ATOM 607 C CA . LYS A 1 74 ? -10.999 -10.027 -80.036 1.00 42.59 74 LYS A CA 1
ATOM 608 C C . LYS A 1 74 ? -12.288 -9.199 -80.121 1.00 42.59 74 LYS A C 1
ATOM 610 O O . LYS A 1 74 ? -13.299 -9.590 -79.549 1.00 42.59 74 LYS A O 1
ATOM 615 N N . SER A 1 75 ? -12.187 -8.047 -80.787 1.00 42.25 75 SER A N 1
ATOM 616 C CA . SER A 1 75 ? -13.274 -7.162 -81.243 1.00 42.25 75 SER A CA 1
ATOM 617 C C . SER A 1 75 ? -14.257 -6.628 -80.186 1.00 42.25 75 SER A C 1
ATOM 619 O O . SER A 1 75 ? -15.383 -7.098 -80.061 1.00 42.25 75 SER A O 1
ATOM 621 N N . LEU A 1 76 ? -13.868 -5.538 -79.515 1.00 43.41 76 LEU A N 1
ATOM 622 C CA . LEU A 1 76 ? -14.810 -4.491 -79.093 1.00 43.41 76 LEU A CA 1
ATOM 623 C C . LEU A 1 76 ? -15.185 -3.681 -80.344 1.00 43.41 76 LEU A C 1
ATOM 625 O O . LEU A 1 76 ? -14.610 -2.630 -80.608 1.00 43.41 76 LEU A O 1
ATOM 629 N N . SER A 1 77 ? -16.096 -4.209 -81.161 1.00 44.84 77 SER A N 1
ATOM 630 C CA . SER A 1 77 ? -16.784 -3.416 -82.180 1.00 44.84 77 SER A CA 1
ATOM 631 C C . SER A 1 77 ? -18.185 -3.086 -81.676 1.00 44.84 77 SER A C 1
ATOM 633 O O . SER A 1 77 ? -19.013 -3.976 -81.492 1.00 44.84 77 SER A O 1
ATOM 635 N N . ASN A 1 78 ? -18.415 -1.790 -81.483 1.00 50.19 78 ASN A N 1
ATOM 636 C CA . ASN A 1 78 ? -19.708 -1.112 -81.532 1.00 50.19 78 ASN A CA 1
ATOM 637 C C . ASN A 1 78 ? -20.786 -1.587 -80.547 1.00 50.19 78 ASN A C 1
ATOM 639 O O . ASN A 1 78 ? -21.856 -2.037 -80.952 1.00 50.19 78 ASN A O 1
ATOM 643 N N . LYS A 1 79 ? -20.562 -1.370 -79.245 1.00 43.31 79 LYS A N 1
ATOM 644 C CA . LYS A 1 79 ? -21.674 -1.124 -78.315 1.00 43.31 79 LYS A CA 1
ATOM 645 C C . LYS A 1 79 ? -21.452 0.189 -77.563 1.00 43.31 79 LYS A C 1
ATOM 647 O O . LYS A 1 79 ? -20.361 0.455 -77.077 1.00 43.31 79 LYS A O 1
ATOM 652 N N . THR A 1 80 ? -22.514 0.987 -77.582 1.00 45.19 80 THR A N 1
ATOM 653 C CA . THR A 1 80 ? -22.741 2.355 -77.089 1.00 45.19 80 THR A CA 1
ATOM 654 C C . THR A 1 80 ? -21.935 2.787 -75.855 1.00 45.19 80 THR A C 1
ATOM 656 O O . THR A 1 80 ? -21.774 2.037 -74.894 1.00 45.19 80 THR A O 1
ATOM 659 N N . ASN A 1 81 ? -21.469 4.040 -75.906 1.00 52.66 81 ASN A N 1
ATOM 660 C CA . ASN A 1 81 ? -20.225 4.547 -75.313 1.00 52.66 81 ASN A CA 1
ATOM 661 C C . ASN A 1 81 ? -20.227 4.931 -73.822 1.00 52.66 81 ASN A C 1
ATOM 663 O O . ASN A 1 81 ? -19.149 5.211 -73.302 1.00 52.66 81 ASN A O 1
ATOM 667 N N . ASP A 1 82 ? -21.342 4.902 -73.092 1.00 48.38 82 ASP A N 1
ATOM 668 C CA . ASP A 1 82 ? -21.340 5.542 -71.762 1.00 48.38 82 ASP A CA 1
ATOM 669 C C . ASP A 1 82 ? -21.027 4.581 -70.601 1.00 48.38 82 ASP A C 1
ATOM 671 O O . ASP A 1 82 ? -20.300 4.945 -69.673 1.00 48.38 82 ASP A O 1
ATOM 675 N N . ASN A 1 83 ? -21.420 3.304 -70.696 1.00 46.38 83 ASN A N 1
ATOM 676 C CA . ASN A 1 83 ? -21.172 2.314 -69.631 1.00 46.38 83 ASN A CA 1
ATOM 677 C C . ASN A 1 83 ? -19.748 1.726 -69.631 1.00 46.38 83 ASN A C 1
ATOM 679 O O . ASN A 1 83 ? -19.257 1.287 -68.590 1.00 46.38 83 ASN A O 1
ATOM 683 N N . ILE A 1 84 ? -19.045 1.760 -70.768 1.00 46.97 84 ILE A N 1
ATOM 684 C CA . ILE A 1 84 ? -17.669 1.242 -70.884 1.00 46.97 84 ILE A CA 1
ATOM 685 C C . ILE A 1 84 ? -16.676 2.169 -70.161 1.00 46.97 84 ILE A C 1
ATOM 687 O O . ILE A 1 84 ? -15.682 1.708 -69.595 1.00 46.97 84 ILE A O 1
ATOM 691 N N . SER A 1 85 ? -16.957 3.477 -70.116 1.00 49.41 85 SER A N 1
ATOM 692 C CA . SER A 1 85 ? -16.093 4.452 -69.442 1.00 49.41 85 SER A CA 1
ATOM 693 C C . SER A 1 85 ? -16.012 4.200 -67.928 1.00 49.41 85 SER A C 1
ATOM 695 O O . SER A 1 85 ? -14.921 4.224 -67.354 1.00 49.41 85 SER A O 1
ATOM 697 N N . PHE A 1 86 ? -17.139 3.862 -67.293 1.00 44.22 86 PHE A N 1
ATOM 698 C CA . PHE A 1 86 ? -17.231 3.658 -65.848 1.00 44.22 86 PHE A CA 1
ATOM 699 C C . PHE A 1 86 ? -16.552 2.353 -65.403 1.00 44.22 86 PHE A C 1
ATOM 701 O O . PHE A 1 86 ? -15.793 2.353 -64.431 1.00 44.22 86 PHE A O 1
ATOM 708 N N . GLU A 1 87 ? -16.718 1.263 -66.162 1.00 49.91 87 GLU A N 1
ATOM 709 C CA . GLU A 1 87 ? -16.000 0.002 -65.921 1.00 49.91 87 GLU A CA 1
ATOM 710 C C . GLU A 1 87 ? -14.483 0.153 -66.111 1.00 49.91 87 GLU A C 1
ATOM 712 O O . GLU A 1 87 ? -13.700 -0.395 -65.332 1.00 49.91 87 GLU A O 1
ATOM 717 N N . ILE A 1 88 ? -14.022 0.918 -67.108 1.00 51.38 88 ILE A N 1
ATOM 718 C CA . ILE A 1 88 ? -12.585 1.166 -67.313 1.00 51.38 88 ILE A CA 1
ATOM 719 C C . ILE A 1 88 ? -12.001 2.013 -66.171 1.00 51.38 88 ILE A C 1
ATOM 721 O O . ILE A 1 88 ? -10.888 1.734 -65.709 1.00 51.38 88 ILE A O 1
ATOM 725 N N . ILE A 1 89 ? -12.739 3.013 -65.678 1.00 53.41 89 ILE A N 1
ATOM 726 C CA . ILE A 1 89 ? -12.310 3.866 -64.558 1.00 53.41 89 ILE A CA 1
ATOM 727 C C . ILE A 1 89 ? -12.233 3.060 -63.254 1.00 53.41 89 ILE A C 1
ATOM 729 O O . ILE A 1 89 ? -11.203 3.116 -62.574 1.00 53.41 89 ILE A O 1
ATOM 733 N N . GLN A 1 90 ? -13.245 2.243 -62.941 1.00 56.50 90 GLN A N 1
ATOM 734 C CA . GLN A 1 90 ? -13.214 1.358 -61.769 1.00 56.50 90 GLN A CA 1
ATOM 735 C C . GLN A 1 90 ? -12.063 0.343 -61.844 1.00 56.50 90 GLN A C 1
ATOM 737 O O . GLN A 1 90 ? -11.356 0.120 -60.858 1.00 56.50 90 GLN A O 1
ATOM 742 N N . ASN A 1 91 ? -11.791 -0.205 -63.032 1.00 58.28 91 ASN A N 1
ATOM 743 C CA . ASN A 1 91 ? -10.669 -1.120 -63.247 1.00 58.28 91 ASN A CA 1
ATOM 744 C C . ASN A 1 91 ? -9.298 -0.441 -63.095 1.00 58.28 91 ASN A C 1
ATOM 746 O O . ASN A 1 91 ? -8.353 -1.058 -62.597 1.00 58.28 91 ASN A O 1
ATOM 750 N N . LYS A 1 92 ? -9.171 0.833 -63.485 1.00 67.12 92 LYS A N 1
ATOM 751 C CA . LYS A 1 92 ? -7.936 1.609 -63.301 1.00 67.12 92 LYS A CA 1
ATOM 752 C C . LYS A 1 92 ? -7.671 1.904 -61.825 1.00 67.12 92 LYS A C 1
ATOM 754 O O . LYS A 1 92 ? -6.536 1.750 -61.377 1.00 67.12 92 LYS A O 1
ATOM 759 N N . GLN A 1 93 ? -8.709 2.258 -61.068 1.00 66.94 93 GLN A N 1
ATOM 760 C CA . GLN A 1 93 ? -8.592 2.500 -59.631 1.00 66.94 93 GLN A CA 1
ATOM 761 C C . GLN A 1 93 ? -8.210 1.218 -58.877 1.00 66.94 93 GLN A C 1
ATOM 763 O O . GLN A 1 93 ? -7.233 1.220 -58.129 1.00 66.94 93 GLN A O 1
ATOM 768 N N . ALA A 1 94 ? -8.856 0.090 -59.192 1.00 61.28 94 ALA A N 1
ATOM 769 C CA . ALA A 1 94 ? -8.485 -1.215 -58.646 1.00 61.28 94 ALA A CA 1
ATOM 770 C C . ALA A 1 94 ? -7.025 -1.598 -58.972 1.00 61.28 94 ALA A C 1
ATOM 772 O O . ALA A 1 94 ? -6.309 -2.149 -58.132 1.00 61.28 94 ALA A O 1
ATOM 773 N N . PHE A 1 95 ? -6.541 -1.275 -60.175 1.00 65.81 95 PHE A N 1
ATOM 774 C CA . PHE A 1 95 ? -5.151 -1.521 -60.562 1.00 65.81 95 PHE A CA 1
ATOM 775 C C . PHE A 1 95 ? -4.157 -0.669 -59.759 1.00 65.81 95 PHE A C 1
ATOM 777 O O . PHE A 1 95 ? -3.128 -1.180 -59.296 1.00 65.81 95 PHE A O 1
ATOM 784 N N . ASP A 1 96 ? -4.450 0.618 -59.571 1.00 71.75 96 ASP A N 1
ATOM 785 C CA . ASP A 1 96 ? -3.611 1.518 -58.779 1.00 71.75 96 ASP A CA 1
ATOM 786 C C . ASP A 1 96 ? -3.597 1.130 -57.291 1.00 71.75 96 ASP A C 1
ATOM 788 O O . ASP A 1 96 ? -2.531 1.156 -56.662 1.00 71.75 96 ASP A O 1
ATOM 792 N N . ASP A 1 97 ? -4.718 0.649 -56.754 1.00 67.94 97 ASP A N 1
ATOM 793 C CA . ASP A 1 97 ? -4.805 0.121 -55.391 1.00 67.94 97 ASP A CA 1
ATOM 794 C C . ASP A 1 97 ? -3.918 -1.114 -55.207 1.00 67.94 97 ASP A C 1
ATOM 796 O O . ASP A 1 97 ? -3.072 -1.153 -54.305 1.00 67.94 97 ASP A O 1
ATOM 800 N N . VAL A 1 98 ? -3.997 -2.091 -56.117 1.00 65.62 98 VAL A N 1
ATOM 801 C CA . VAL A 1 98 ? -3.125 -3.276 -56.076 1.00 65.62 98 VAL A CA 1
ATOM 802 C C . VAL A 1 98 ? -1.651 -2.886 -56.219 1.00 65.62 98 VAL A C 1
ATOM 804 O O . VAL A 1 98 ? -0.786 -3.406 -55.504 1.00 65.62 98 VAL A O 1
ATOM 807 N N . LYS A 1 99 ? -1.333 -1.932 -57.099 1.00 73.44 99 LYS A N 1
ATOM 808 C CA . LYS A 1 99 ? 0.027 -1.401 -57.272 1.00 73.44 99 LYS A CA 1
ATOM 809 C C . LYS A 1 99 ? 0.550 -0.758 -55.985 1.00 73.44 99 LYS A C 1
ATOM 811 O O . LYS A 1 99 ? 1.720 -0.952 -55.635 1.00 73.44 99 LYS A O 1
ATOM 816 N N . ASN A 1 100 ? -0.288 -0.021 -55.261 1.00 72.75 100 ASN A N 1
ATOM 817 C CA . ASN A 1 100 ? 0.063 0.612 -53.990 1.00 72.75 100 ASN A CA 1
ATOM 818 C C . ASN A 1 100 ? 0.231 -0.410 -52.858 1.00 72.75 100 ASN A C 1
ATOM 820 O O . ASN A 1 100 ? 1.200 -0.325 -52.089 1.00 72.75 100 ASN A O 1
ATOM 824 N N . ILE A 1 101 ? -0.628 -1.430 -52.803 1.00 71.31 101 ILE A N 1
ATOM 825 C CA . ILE A 1 101 ? -0.493 -2.563 -51.879 1.00 71.31 101 ILE A CA 1
ATOM 826 C C . ILE A 1 101 ? 0.838 -3.283 -52.130 1.00 71.31 101 ILE A C 1
ATOM 828 O O . ILE A 1 101 ? 1.627 -3.461 -51.198 1.00 71.31 101 ILE A O 1
ATOM 832 N N . LEU A 1 102 ? 1.159 -3.609 -53.386 1.00 70.88 102 LEU A N 1
ATOM 833 C CA . LEU A 1 102 ? 2.417 -4.267 -53.755 1.00 70.88 102 LEU A CA 1
ATOM 834 C C . LEU A 1 102 ? 3.644 -3.430 -53.383 1.00 70.88 102 LEU A C 1
ATOM 836 O O . LEU A 1 102 ? 4.570 -3.952 -52.760 1.00 70.88 102 LEU A O 1
ATOM 840 N N . LYS A 1 103 ? 3.654 -2.125 -53.689 1.00 75.81 103 LYS A N 1
ATOM 841 C CA . LYS A 1 103 ? 4.738 -1.217 -53.265 1.00 75.81 103 LYS A CA 1
ATOM 842 C C . LYS A 1 103 ? 4.926 -1.237 -51.749 1.00 75.81 103 LYS A C 1
ATOM 844 O O . LYS A 1 103 ? 6.060 -1.290 -51.268 1.00 75.81 103 LYS A O 1
ATOM 849 N N . THR A 1 104 ? 3.827 -1.220 -50.998 1.00 73.62 104 THR A N 1
ATOM 850 C CA . THR A 1 104 ? 3.846 -1.221 -49.531 1.00 73.62 104 THR A CA 1
ATOM 851 C C . THR A 1 104 ? 4.394 -2.535 -48.982 1.00 73.62 104 THR A C 1
ATOM 853 O O . THR A 1 104 ? 5.266 -2.520 -48.109 1.00 73.62 104 THR A O 1
ATOM 856 N N . VAL A 1 105 ? 3.940 -3.672 -49.517 1.00 70.75 105 VAL A N 1
ATOM 857 C CA . VAL A 1 105 ? 4.408 -5.009 -49.127 1.00 70.75 105 VAL A CA 1
ATOM 858 C C . VAL A 1 105 ? 5.893 -5.170 -49.444 1.00 70.75 105 VAL A C 1
ATOM 860 O O . VAL A 1 105 ? 6.670 -5.501 -48.549 1.00 70.75 105 VAL A O 1
ATOM 863 N N . VAL A 1 106 ? 6.320 -4.856 -50.669 1.00 75.94 106 VAL A N 1
ATOM 864 C CA . VAL A 1 106 ? 7.730 -4.946 -51.081 1.00 75.94 106 VAL A CA 1
ATOM 865 C C . VAL A 1 106 ? 8.609 -4.036 -50.221 1.00 75.94 106 VAL A C 1
ATOM 867 O O . VAL A 1 106 ? 9.647 -4.475 -49.729 1.00 75.94 106 VAL A O 1
ATOM 870 N N . SER A 1 107 ? 8.186 -2.795 -49.957 1.00 77.12 107 SER A N 1
ATOM 871 C CA . SER A 1 107 ? 8.933 -1.868 -49.098 1.00 77.12 107 SER A CA 1
ATOM 872 C C . SER A 1 107 ? 9.071 -2.393 -47.665 1.00 77.12 107 SER A C 1
ATOM 874 O O . SER A 1 107 ? 10.169 -2.371 -47.104 1.00 77.12 107 SER A O 1
ATOM 876 N N . LYS A 1 108 ? 7.993 -2.937 -47.080 1.00 71.12 108 LYS A N 1
ATOM 877 C CA . LYS A 1 108 ? 8.025 -3.557 -45.744 1.00 71.12 108 LYS A CA 1
ATOM 878 C C . LYS A 1 108 ? 8.974 -4.755 -45.700 1.00 71.12 108 LYS A C 1
ATOM 880 O O . LYS A 1 108 ? 9.809 -4.825 -44.801 1.00 71.12 108 LYS A O 1
ATOM 885 N N . VAL A 1 109 ? 8.899 -5.657 -46.678 1.00 71.00 109 VAL A N 1
ATOM 886 C CA . VAL A 1 109 ? 9.781 -6.832 -46.766 1.00 71.00 109 VAL A CA 1
ATOM 887 C C . VAL A 1 109 ? 11.246 -6.412 -46.911 1.00 71.00 109 VAL A C 1
ATOM 889 O O . VAL A 1 109 ? 12.090 -6.897 -46.160 1.00 71.00 109 VAL A O 1
ATOM 892 N N . CYS A 1 110 ? 11.554 -5.478 -47.815 1.00 76.19 110 CYS A N 1
ATOM 893 C CA . CYS A 1 110 ? 12.914 -4.972 -48.015 1.00 76.19 110 CYS A CA 1
ATOM 894 C C . CYS A 1 110 ? 13.466 -4.286 -46.757 1.00 76.19 110 CYS A C 1
ATOM 896 O O . CYS A 1 110 ? 14.622 -4.505 -46.395 1.00 76.19 110 CYS A O 1
ATOM 898 N N . ARG A 1 111 ? 12.645 -3.492 -46.054 1.00 74.69 111 ARG A N 1
ATOM 899 C CA . ARG A 1 111 ? 13.027 -2.869 -44.775 1.00 74.69 111 ARG A CA 1
ATOM 900 C C . ARG A 1 111 ? 13.326 -3.915 -43.704 1.00 74.69 111 ARG A C 1
ATOM 902 O O . ARG A 1 111 ? 14.328 -3.779 -43.007 1.00 74.69 111 ARG A O 1
ATOM 909 N N . LEU A 1 112 ? 12.499 -4.954 -43.587 1.00 72.56 112 LEU A N 1
ATOM 910 C CA . LEU A 1 112 ? 12.718 -6.043 -42.632 1.00 72.56 112 LEU A CA 1
ATOM 911 C C . LEU A 1 112 ? 13.986 -6.844 -42.955 1.00 72.56 112 LEU A C 1
ATOM 913 O O . LEU A 1 112 ? 14.745 -7.165 -42.045 1.00 72.56 112 LEU A O 1
ATOM 917 N N . ASP A 1 113 ? 14.250 -7.133 -44.231 1.00 74.81 113 ASP A N 1
ATOM 918 C CA . ASP A 1 113 ? 15.469 -7.834 -44.659 1.00 74.81 113 ASP A CA 1
ATOM 919 C C . ASP A 1 113 ? 16.725 -7.005 -44.356 1.00 74.81 113 ASP A C 1
ATOM 921 O O . ASP A 1 113 ? 17.685 -7.512 -43.776 1.00 74.81 113 ASP A O 1
ATOM 925 N N . TYR A 1 114 ? 16.682 -5.700 -44.648 1.00 85.50 114 TYR A N 1
ATOM 926 C CA . TYR A 1 114 ? 17.749 -4.764 -44.296 1.00 85.50 114 TYR A CA 1
ATOM 927 C C . TYR A 1 114 ? 17.981 -4.696 -42.781 1.00 85.50 114 TYR A C 1
ATOM 929 O O . TYR A 1 114 ? 19.121 -4.783 -42.327 1.00 85.50 114 TYR A O 1
ATOM 937 N N . GLN A 1 115 ? 16.916 -4.588 -41.981 1.00 80.19 115 GLN A N 1
ATOM 938 C CA . GLN A 1 115 ? 17.025 -4.575 -40.521 1.00 80.19 115 GLN A CA 1
ATOM 939 C C . GLN A 1 115 ? 17.611 -5.881 -39.978 1.00 80.19 115 GLN A C 1
ATOM 941 O O . GLN A 1 115 ? 18.480 -5.820 -39.111 1.00 80.19 115 GLN A O 1
ATOM 946 N N . ARG A 1 116 ? 17.205 -7.044 -40.509 1.00 79.94 116 ARG A N 1
ATOM 947 C CA . ARG A 1 116 ? 17.771 -8.350 -40.132 1.00 79.94 116 ARG A CA 1
ATOM 948 C C . ARG A 1 116 ? 19.249 -8.457 -40.490 1.00 79.94 116 ARG A C 1
ATOM 950 O O . ARG A 1 116 ? 20.034 -8.861 -39.638 1.00 79.94 116 ARG A O 1
ATOM 957 N N . LYS A 1 117 ? 19.650 -8.058 -41.704 1.00 84.69 117 LYS A N 1
ATOM 958 C CA . LYS A 1 117 ? 21.069 -8.030 -42.106 1.00 84.69 117 LYS A CA 1
ATOM 959 C C . LYS A 1 117 ? 21.882 -7.109 -41.205 1.00 84.69 117 LYS A C 1
ATOM 961 O O . LYS A 1 117 ? 22.890 -7.539 -40.661 1.00 84.69 117 LYS A O 1
ATOM 966 N N . ARG A 1 118 ? 21.393 -5.893 -40.951 1.00 83.81 118 ARG A N 1
ATOM 967 C CA . ARG A 1 118 ? 22.036 -4.939 -40.037 1.00 83.81 118 ARG A CA 1
ATOM 968 C C . ARG A 1 118 ? 22.154 -5.492 -38.615 1.00 83.81 118 ARG A C 1
ATOM 970 O O . ARG A 1 118 ? 23.197 -5.342 -37.994 1.00 83.81 118 ARG A O 1
ATOM 977 N N . GLN A 1 119 ? 21.108 -6.128 -38.086 1.00 83.25 119 GLN A N 1
ATOM 978 C CA . GLN A 1 119 ? 21.155 -6.770 -36.769 1.00 83.25 119 GLN A CA 1
ATOM 979 C C . GLN A 1 119 ? 22.147 -7.935 -36.744 1.00 83.25 119 GLN A C 1
ATOM 981 O O . GLN A 1 119 ? 22.919 -8.032 -35.799 1.00 83.25 119 GLN A O 1
ATOM 986 N N . SER A 1 120 ? 22.185 -8.767 -37.787 1.00 86.12 120 SER A N 1
ATOM 987 C CA . SER A 1 120 ? 23.167 -9.846 -37.921 1.00 86.12 120 SER A CA 1
ATOM 988 C C . S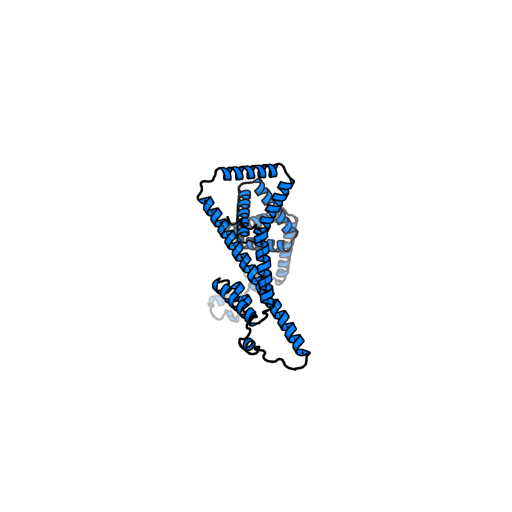ER A 1 120 ? 24.598 -9.309 -37.980 1.00 86.12 120 SER A C 1
ATOM 990 O O . SER A 1 120 ? 25.456 -9.829 -37.278 1.00 86.12 120 SER A O 1
ATOM 992 N N . GLU A 1 121 ? 24.860 -8.239 -38.733 1.00 83.50 121 GLU A N 1
ATOM 993 C CA . GLU A 1 121 ? 26.168 -7.572 -38.759 1.00 83.50 121 GLU A CA 1
ATOM 994 C C . GLU A 1 121 ? 26.545 -6.994 -37.393 1.00 83.50 121 GLU A C 1
ATOM 996 O O . GLU A 1 121 ? 27.679 -7.159 -36.955 1.00 83.50 121 GLU A O 1
ATOM 1001 N N . ILE A 1 122 ? 25.600 -6.365 -36.686 1.00 76.00 122 ILE A N 1
ATOM 1002 C CA . ILE A 1 122 ? 25.818 -5.891 -35.312 1.00 76.00 122 ILE A CA 1
ATOM 1003 C C . ILE A 1 122 ? 26.145 -7.068 -34.388 1.00 76.00 122 ILE A C 1
ATOM 1005 O O . ILE A 1 122 ? 27.075 -6.968 -33.597 1.00 76.00 122 ILE A O 1
ATOM 1009 N N . SER A 1 123 ? 25.421 -8.183 -34.484 1.00 79.00 123 SER A N 1
ATOM 1010 C CA . SER A 1 123 ? 25.684 -9.380 -33.681 1.00 79.00 123 SER A CA 1
ATOM 1011 C C . SER A 1 123 ? 27.030 -10.018 -34.015 1.00 79.00 123 SER A C 1
ATOM 1013 O O . SER A 1 123 ? 27.733 -10.419 -33.097 1.00 79.00 123 SER A O 1
ATOM 1015 N N . LYS A 1 124 ? 27.422 -10.066 -35.295 1.00 77.75 124 LYS A N 1
ATOM 1016 C CA . LYS A 1 124 ? 28.753 -10.524 -35.720 1.00 77.75 124 LYS A CA 1
ATOM 1017 C C . LYS A 1 124 ? 29.849 -9.631 -35.145 1.00 77.75 124 LYS A C 1
ATOM 1019 O O . LYS A 1 124 ? 30.793 -10.156 -34.580 1.00 77.75 124 LYS A O 1
ATOM 1024 N N . ARG A 1 125 ? 29.672 -8.305 -35.207 1.00 72.69 125 ARG A N 1
ATOM 1025 C CA . ARG A 1 125 ? 30.593 -7.330 -34.598 1.00 72.69 125 ARG A CA 1
ATOM 1026 C C . ARG A 1 125 ? 30.657 -7.432 -33.077 1.00 72.69 125 ARG A C 1
ATOM 1028 O O . ARG A 1 125 ? 31.683 -7.113 -32.509 1.00 72.69 125 ARG A O 1
ATOM 1035 N N . LYS A 1 126 ? 29.563 -7.814 -32.412 1.00 70.81 126 LYS A N 1
ATOM 1036 C CA . LYS A 1 126 ? 29.556 -8.042 -30.960 1.00 70.81 126 LYS A CA 1
ATOM 1037 C C . LYS A 1 126 ? 30.293 -9.328 -30.597 1.00 70.81 126 LYS A C 1
ATOM 1039 O O . LYS A 1 126 ? 31.178 -9.272 -29.765 1.00 70.81 126 LYS A O 1
ATOM 1044 N N . ARG A 1 127 ? 30.010 -10.437 -31.291 1.00 66.75 127 ARG A N 1
ATOM 1045 C CA . ARG A 1 127 ? 30.723 -11.708 -31.082 1.00 66.75 127 ARG A CA 1
ATOM 1046 C C . ARG A 1 127 ? 32.218 -11.585 -31.373 1.00 66.75 127 ARG A C 1
ATOM 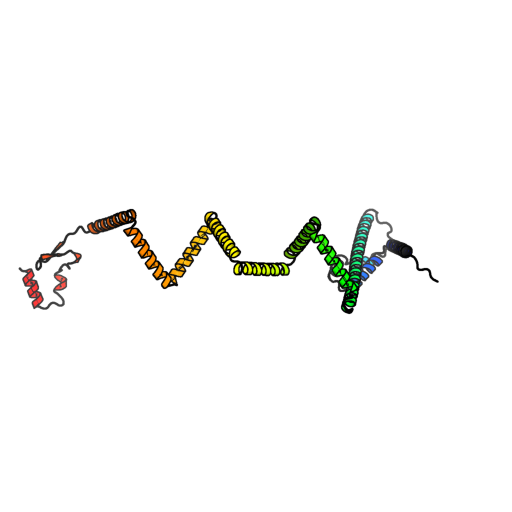1048 O O . ARG A 1 127 ? 33.015 -12.035 -30.575 1.00 66.75 127 ARG A O 1
ATOM 1055 N N . SER A 1 128 ? 32.602 -10.882 -32.442 1.00 58.75 128 SER A N 1
ATOM 1056 C CA . SER A 1 128 ? 34.017 -10.620 -32.745 1.00 58.75 128 SER A CA 1
ATOM 1057 C C . SER A 1 128 ? 34.708 -9.676 -31.753 1.00 58.75 128 SER A C 1
ATOM 1059 O O . SER A 1 128 ? 35.898 -9.434 -31.889 1.00 58.75 128 SER A O 1
ATOM 1061 N N . VAL A 1 129 ? 33.961 -9.058 -30.835 1.00 54.84 129 VAL A N 1
ATOM 1062 C CA . VAL A 1 129 ? 34.493 -8.214 -29.755 1.00 54.84 129 VAL A CA 1
ATOM 1063 C C . VAL A 1 129 ? 34.546 -8.985 -28.433 1.00 54.84 129 VAL A C 1
ATOM 1065 O O . VAL A 1 129 ? 35.341 -8.618 -27.579 1.00 54.84 129 VAL A O 1
ATOM 1068 N N . ASP A 1 130 ? 33.756 -10.051 -28.276 1.00 53.88 130 ASP A N 1
ATOM 1069 C CA . ASP A 1 130 ? 33.750 -10.882 -27.066 1.00 53.88 130 ASP A CA 1
ATOM 1070 C C . ASP A 1 130 ? 34.933 -11.882 -27.027 1.00 53.88 130 ASP A C 1
ATOM 1072 O O . ASP A 1 130 ? 35.320 -12.295 -25.938 1.00 53.88 130 ASP A O 1
ATOM 1076 N N . ASP A 1 131 ? 35.565 -12.193 -28.171 1.00 51.44 131 ASP A N 1
ATOM 1077 C CA . ASP A 1 131 ? 36.743 -13.087 -28.262 1.00 51.44 131 ASP A CA 1
ATOM 1078 C C . ASP A 1 131 ? 38.099 -12.350 -28.284 1.00 51.44 131 ASP A C 1
ATOM 1080 O O . ASP A 1 131 ? 39.160 -12.975 -28.295 1.00 51.44 131 ASP A O 1
ATOM 1084 N N . CYS A 1 132 ? 38.094 -11.015 -28.270 1.00 49.19 132 CYS A N 1
ATOM 1085 C CA . CYS A 1 132 ? 39.310 -10.234 -28.076 1.00 49.19 132 CYS A CA 1
ATOM 1086 C C . CYS A 1 132 ? 39.359 -9.779 -26.618 1.00 49.19 132 CYS A C 1
ATOM 1088 O O . CYS A 1 132 ? 38.463 -9.060 -26.170 1.00 49.19 132 CYS A O 1
ATOM 1090 N N . SER A 1 133 ? 40.425 -10.165 -25.902 1.00 55.84 133 SER A N 1
ATOM 1091 C CA . SER A 1 133 ? 40.868 -9.533 -24.647 1.00 55.84 133 SER A CA 1
ATOM 1092 C C . SER A 1 133 ? 40.532 -8.038 -24.675 1.00 55.84 133 SER A C 1
ATOM 1094 O O . SER A 1 133 ? 40.768 -7.425 -25.722 1.00 55.84 133 SER A O 1
ATOM 1096 N N . PRO A 1 134 ? 39.921 -7.461 -23.616 1.00 57.09 134 PRO A N 1
ATOM 1097 C CA . PRO A 1 134 ? 39.355 -6.122 -23.658 1.00 57.09 134 PRO A CA 1
ATOM 1098 C C . PRO A 1 134 ? 40.447 -5.140 -24.051 1.00 57.09 134 PRO A C 1
ATOM 1100 O O . PRO A 1 134 ? 41.244 -4.725 -23.215 1.00 57.09 134 PRO A O 1
ATOM 1103 N N . ASP A 1 135 ? 40.470 -4.809 -25.341 1.00 63.53 135 ASP A N 1
ATOM 1104 C CA . ASP A 1 135 ? 41.485 -3.966 -25.939 1.00 63.53 135 ASP A CA 1
ATOM 1105 C C . ASP A 1 135 ? 41.547 -2.702 -25.089 1.00 63.53 135 ASP A C 1
ATOM 1107 O O . ASP A 1 135 ? 40.541 -1.999 -24.908 1.00 63.53 135 ASP A O 1
ATOM 1111 N N . GLU A 1 136 ? 42.704 -2.474 -24.474 1.00 66.19 136 GLU A N 1
ATOM 1112 C CA . GLU A 1 136 ? 42.923 -1.440 -23.468 1.00 66.19 136 GLU A CA 1
ATOM 1113 C C . GLU A 1 136 ? 42.474 -0.068 -24.008 1.00 66.19 136 GLU A C 1
ATOM 1115 O O . GLU A 1 136 ? 41.999 0.806 -23.275 1.00 66.19 136 GLU A O 1
ATOM 1120 N N . SER A 1 137 ? 42.496 0.075 -25.338 1.00 75.69 137 SER A N 1
ATOM 1121 C CA . SER A 1 137 ? 41.972 1.199 -26.106 1.00 75.69 137 SER A CA 1
ATOM 1122 C C . SER A 1 137 ? 40.467 1.472 -25.890 1.00 75.69 137 SER A C 1
ATOM 1124 O O . SER A 1 137 ? 40.055 2.633 -25.780 1.00 75.69 137 SER A O 1
ATOM 1126 N N . VAL A 1 138 ? 39.621 0.441 -25.793 1.00 78.75 138 VAL A N 1
ATOM 1127 C CA . VAL A 1 138 ? 38.163 0.551 -25.610 1.00 78.75 138 VAL A CA 1
ATOM 1128 C C . VAL A 1 138 ? 37.823 0.900 -24.166 1.00 78.75 138 VAL A C 1
ATOM 1130 O O . VAL A 1 138 ? 36.976 1.770 -23.934 1.00 78.75 138 VAL A O 1
ATOM 1133 N N . LEU A 1 139 ? 38.497 0.276 -23.198 1.00 81.94 139 LEU A N 1
ATOM 1134 C CA . LEU A 1 139 ? 38.340 0.608 -21.780 1.00 81.94 139 LEU A CA 1
ATOM 1135 C C . LEU A 1 139 ? 38.770 2.054 -21.511 1.00 81.94 139 LEU A C 1
ATOM 1137 O O . LEU A 1 139 ? 37.997 2.818 -20.928 1.00 81.94 139 LEU A O 1
ATOM 1141 N N . ARG A 1 140 ? 39.921 2.484 -22.048 1.00 80.44 140 ARG A N 1
ATOM 1142 C CA . ARG A 1 140 ? 40.384 3.881 -21.970 1.00 80.44 140 ARG A CA 1
ATOM 1143 C C . ARG A 1 140 ? 39.389 4.858 -22.601 1.00 80.44 140 ARG A C 1
ATOM 1145 O O . ARG A 1 140 ? 39.121 5.912 -22.026 1.00 80.44 140 ARG A O 1
ATOM 1152 N N . LYS A 1 141 ? 38.782 4.523 -23.747 1.00 84.19 141 LYS A N 1
ATOM 1153 C CA . LYS A 1 141 ? 37.727 5.353 -24.369 1.00 84.19 141 LYS A CA 1
ATOM 1154 C C . LYS A 1 141 ? 36.475 5.457 -23.495 1.00 84.19 141 LYS A C 1
ATOM 1156 O O . LYS A 1 141 ? 35.947 6.557 -23.340 1.00 84.19 141 LYS A O 1
ATOM 1161 N N . ARG A 1 142 ? 36.012 4.352 -22.897 1.00 85.75 142 ARG A N 1
ATOM 1162 C CA . ARG A 1 142 ? 34.854 4.352 -21.983 1.00 85.75 142 ARG A CA 1
ATOM 1163 C C . ARG A 1 142 ? 35.132 5.150 -20.713 1.00 85.75 142 ARG A C 1
ATOM 1165 O O . ARG A 1 142 ? 34.274 5.922 -20.302 1.00 85.75 142 ARG A O 1
ATOM 1172 N N . LEU A 1 143 ? 36.331 5.027 -20.144 1.00 90.69 143 LEU A N 1
ATOM 1173 C CA . LEU A 1 143 ? 36.765 5.827 -18.996 1.00 90.69 143 LEU A CA 1
ATOM 1174 C C . LEU A 1 143 ? 36.775 7.319 -19.332 1.00 90.69 143 LEU A C 1
ATOM 1176 O O . LEU A 1 143 ? 36.180 8.106 -18.604 1.00 90.69 143 LEU A O 1
ATOM 1180 N N . LYS A 1 144 ? 37.348 7.713 -20.477 1.00 90.19 144 LYS A N 1
ATOM 1181 C CA . LYS A 1 144 ? 37.322 9.113 -20.937 1.00 90.19 144 LYS A CA 1
ATOM 1182 C C . LYS A 1 144 ? 35.895 9.636 -21.121 1.00 90.19 144 LYS A C 1
ATOM 1184 O O . LYS A 1 144 ? 35.596 10.746 -20.691 1.00 90.19 144 LYS A O 1
ATOM 1189 N N . GLN A 1 145 ? 35.005 8.838 -21.714 1.00 90.69 145 GLN A N 1
ATOM 1190 C CA . GLN A 1 145 ? 33.590 9.198 -21.862 1.00 90.69 145 GLN A CA 1
ATOM 1191 C C . GLN A 1 145 ? 32.881 9.334 -20.512 1.00 90.69 145 GLN A C 1
ATOM 1193 O O . GLN A 1 145 ? 32.121 10.281 -20.327 1.00 90.69 145 GLN A O 1
ATOM 1198 N N . ASN A 1 146 ? 33.141 8.425 -19.572 1.00 93.38 146 ASN A N 1
ATOM 1199 C CA . ASN A 1 146 ? 32.559 8.470 -18.235 1.00 93.38 146 ASN A CA 1
ATOM 1200 C C . ASN A 1 146 ? 33.059 9.691 -17.454 1.00 93.38 146 ASN A C 1
ATOM 1202 O O . ASN A 1 146 ? 32.260 10.421 -16.883 1.00 93.38 146 ASN A O 1
ATOM 1206 N N . ASN A 1 147 ? 34.361 9.977 -17.510 1.00 94.38 147 ASN A N 1
ATOM 1207 C CA . ASN A 1 147 ? 34.957 11.151 -16.875 1.00 94.38 147 ASN A CA 1
ATOM 1208 C C . ASN A 1 147 ? 34.395 12.447 -17.463 1.00 94.38 147 ASN A C 1
ATOM 1210 O O . ASN A 1 147 ? 34.022 13.346 -16.715 1.00 94.38 147 ASN A O 1
ATOM 1214 N N . TRP A 1 148 ? 34.267 12.530 -18.791 1.00 95.94 148 TRP A N 1
ATOM 1215 C CA . TRP A 1 148 ? 33.623 13.668 -19.445 1.00 95.94 148 TRP A CA 1
ATOM 1216 C C . TRP A 1 148 ? 32.158 13.816 -19.022 1.00 95.94 148 TRP A C 1
ATOM 1218 O O . TRP A 1 148 ? 31.718 14.923 -18.718 1.00 95.94 148 TRP A O 1
ATOM 1228 N N . PHE A 1 149 ? 31.405 12.714 -18.973 1.00 93.88 149 PHE A N 1
ATOM 1229 C CA . PHE A 1 149 ? 30.006 12.730 -18.558 1.00 93.88 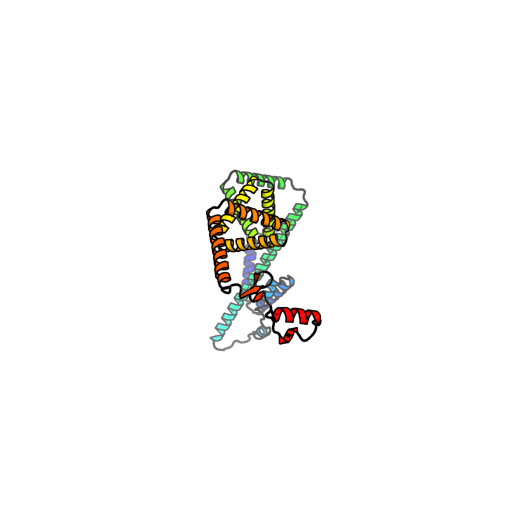149 PHE A CA 1
ATOM 1230 C C . PHE A 1 149 ? 29.861 13.182 -17.104 1.00 93.88 149 PHE A C 1
ATOM 1232 O O . PHE A 1 149 ? 29.048 14.058 -16.829 1.00 93.88 149 PHE A O 1
ATOM 1239 N N . ASN A 1 150 ? 30.675 12.639 -16.196 1.00 94.00 150 ASN A N 1
ATOM 1240 C CA . ASN A 1 150 ? 30.679 12.993 -14.778 1.00 94.00 150 ASN A CA 1
ATOM 1241 C C . ASN A 1 150 ? 31.047 14.460 -14.577 1.00 94.00 150 ASN A C 1
ATOM 1243 O O . ASN A 1 150 ? 30.327 15.177 -13.886 1.00 94.00 150 ASN A O 1
ATOM 1247 N N . LYS A 1 151 ? 32.103 14.930 -15.252 1.00 94.56 151 LYS A N 1
ATOM 1248 C CA . LYS A 1 151 ? 32.492 16.342 -15.248 1.00 94.56 151 LYS A CA 1
ATOM 1249 C C . LYS A 1 151 ? 31.332 17.221 -15.716 1.00 94.56 151 LYS A C 1
ATOM 1251 O O . LYS A 1 151 ? 30.905 18.119 -15.006 1.00 94.56 151 LYS A O 1
ATOM 1256 N N . LYS A 1 152 ? 30.722 16.895 -16.857 1.00 92.56 152 LYS A N 1
ATOM 1257 C CA . LYS A 1 152 ? 29.580 17.650 -17.392 1.00 92.56 152 LYS A CA 1
ATOM 1258 C C . LYS A 1 152 ? 28.344 17.605 -16.483 1.00 92.56 152 LYS A C 1
ATOM 1260 O O . LYS A 1 152 ? 27.618 18.589 -16.405 1.00 92.56 152 LYS A O 1
ATOM 1265 N N . TYR A 1 153 ? 28.087 16.485 -15.813 1.00 94.50 153 TYR A N 1
ATOM 1266 C CA . TYR A 1 153 ? 26.970 16.323 -14.879 1.00 94.50 153 TYR A CA 1
ATOM 1267 C C . TYR A 1 153 ? 27.148 17.163 -13.608 1.00 94.50 153 TYR A C 1
ATOM 1269 O O . TYR A 1 153 ? 26.183 17.758 -13.116 1.00 94.50 153 TYR A O 1
ATOM 1277 N N . ASN A 1 154 ? 28.380 17.243 -13.108 1.00 93.56 154 ASN A N 1
ATOM 1278 C CA . ASN A 1 154 ? 28.725 18.026 -11.928 1.00 93.56 154 ASN A CA 1
ATOM 1279 C C . ASN A 1 154 ? 28.780 19.523 -12.246 1.00 93.56 154 ASN A C 1
ATOM 1281 O O . ASN A 1 154 ? 28.156 20.309 -11.539 1.00 93.56 154 ASN A O 1
ATOM 1285 N N . ASP A 1 155 ? 29.407 19.907 -13.354 1.00 95.50 155 ASP A N 1
ATOM 1286 C CA . ASP A 1 155 ? 29.685 21.315 -13.653 1.00 95.50 155 ASP A CA 1
ATOM 1287 C C . ASP A 1 155 ? 28.477 22.040 -14.273 1.00 95.50 155 ASP A C 1
ATOM 1289 O O . ASP A 1 155 ? 28.348 23.255 -14.156 1.00 95.50 155 ASP A O 1
ATOM 1293 N N . ASN A 1 156 ? 27.560 21.321 -14.935 1.00 96.38 156 ASN A N 1
ATOM 1294 C CA . ASN A 1 156 ? 26.439 21.931 -15.651 1.00 96.38 156 ASN A CA 1
ATOM 1295 C C . ASN A 1 156 ? 25.081 21.534 -15.049 1.00 96.38 156 ASN A C 1
ATOM 1297 O O . ASN A 1 156 ? 24.562 20.436 -15.276 1.00 96.38 156 ASN A O 1
ATOM 1301 N N . LEU A 1 157 ? 24.471 22.473 -14.319 1.00 94.69 157 LEU A N 1
ATOM 1302 C CA . LEU A 1 157 ? 23.165 22.290 -13.681 1.00 94.69 157 LEU A CA 1
ATOM 1303 C C . LEU A 1 157 ? 22.058 21.942 -14.689 1.00 94.69 157 LEU A C 1
ATOM 1305 O O . LEU A 1 157 ? 21.276 21.022 -14.448 1.00 94.69 157 LEU A O 1
ATOM 1309 N N . LEU A 1 158 ? 22.009 22.632 -15.832 1.00 95.19 158 LEU A N 1
ATOM 1310 C CA . LEU A 1 158 ? 20.977 22.422 -16.850 1.00 95.19 158 LEU A CA 1
ATOM 1311 C C . LEU A 1 158 ? 21.078 21.018 -17.462 1.00 95.19 158 LEU A C 1
ATOM 1313 O O . LEU A 1 158 ? 20.077 20.323 -17.640 1.00 95.19 158 LEU A O 1
ATOM 1317 N N . PHE A 1 159 ? 22.300 20.559 -17.739 1.00 93.88 159 PHE A N 1
ATOM 1318 C CA . PHE A 1 159 ? 22.556 19.199 -18.207 1.00 93.88 159 PHE A CA 1
ATOM 1319 C C . PHE A 1 159 ? 22.097 18.161 -17.175 1.00 93.88 159 PHE A C 1
ATOM 1321 O O . PHE A 1 159 ? 21.431 17.187 -17.534 1.00 93.88 159 PHE A O 1
ATOM 1328 N N . ARG A 1 160 ? 22.379 18.397 -15.889 1.00 94.06 160 ARG A N 1
ATOM 1329 C CA . ARG A 1 160 ? 21.953 17.541 -14.773 1.00 94.06 160 ARG A CA 1
ATOM 1330 C C . ARG A 1 160 ? 20.434 17.436 -14.666 1.00 94.06 160 ARG A C 1
ATOM 1332 O O . ARG A 1 160 ? 19.894 16.331 -14.555 1.00 94.06 160 ARG A O 1
ATOM 1339 N N . GLN A 1 161 ? 19.743 18.572 -14.727 1.00 94.19 161 GLN A N 1
ATOM 1340 C CA . GLN A 1 161 ? 18.283 18.639 -14.665 1.00 94.19 161 GLN A CA 1
ATOM 1341 C C . GLN A 1 161 ? 17.651 17.903 -15.850 1.00 94.19 161 GLN A C 1
ATOM 1343 O O . GLN A 1 161 ? 16.816 17.019 -15.646 1.00 94.19 161 GLN A O 1
ATOM 1348 N N . ASN A 1 162 ? 18.124 18.169 -17.071 1.00 94.12 162 ASN A N 1
ATOM 1349 C CA . ASN A 1 162 ? 17.648 17.502 -18.284 1.00 94.12 162 ASN A CA 1
ATOM 1350 C C . ASN A 1 162 ? 17.870 15.985 -18.232 1.00 94.12 162 ASN A C 1
ATOM 1352 O O . ASN A 1 162 ? 16.974 15.203 -18.560 1.00 94.12 162 ASN A O 1
ATOM 1356 N N . GLN A 1 163 ? 19.042 15.546 -17.770 1.00 93.25 163 GLN A N 1
ATOM 1357 C CA . GLN A 1 163 ? 19.359 14.127 -17.638 1.00 93.25 163 GLN A CA 1
ATOM 1358 C C . GLN A 1 163 ? 18.473 13.439 -16.589 1.00 93.25 163 GLN A C 1
ATOM 1360 O O . GLN A 1 163 ? 17.969 12.332 -16.819 1.00 93.25 163 GLN A O 1
ATOM 1365 N N . THR A 1 164 ? 18.234 14.107 -15.460 1.00 91.38 164 THR A N 1
ATOM 1366 C CA . THR A 1 164 ? 17.344 13.625 -14.395 1.00 91.38 164 THR A CA 1
ATOM 1367 C C . THR A 1 164 ? 15.911 13.504 -14.903 1.00 91.38 164 THR A C 1
ATOM 1369 O O . THR A 1 164 ? 15.289 12.449 -14.758 1.00 91.38 164 THR A O 1
ATOM 1372 N N . GLN A 1 165 ? 15.401 14.533 -15.585 1.00 94.31 165 GLN A N 1
ATOM 1373 C CA . GLN A 1 165 ? 14.055 14.540 -16.155 1.00 94.31 165 GLN A CA 1
ATOM 1374 C C . GLN A 1 165 ? 13.886 13.449 -17.219 1.00 94.31 165 GLN A C 1
ATOM 1376 O O . GLN A 1 165 ? 12.889 12.718 -17.215 1.00 94.31 165 GLN A O 1
ATOM 1381 N N . GLN A 1 166 ? 14.872 13.278 -18.103 1.00 93.31 166 GLN A N 1
ATOM 1382 C CA . GLN A 1 166 ? 14.835 12.242 -19.132 1.00 93.31 166 GLN A CA 1
ATOM 1383 C C . GLN A 1 166 ? 14.826 10.839 -18.510 1.00 93.31 166 GLN A C 1
ATOM 1385 O O . GLN A 1 166 ? 14.059 9.969 -18.940 1.00 93.31 166 GLN A O 1
ATOM 1390 N N . THR A 1 167 ? 15.644 10.617 -17.481 1.00 91.31 167 THR A N 1
ATOM 1391 C CA . THR A 1 167 ? 15.710 9.342 -16.756 1.00 91.31 167 THR A CA 1
ATOM 1392 C C . THR A 1 167 ? 14.398 9.062 -16.030 1.00 91.31 167 THR A C 1
ATOM 1394 O O . THR A 1 167 ? 13.832 7.979 -16.186 1.00 91.31 167 THR A O 1
ATOM 1397 N N . ALA A 1 168 ? 13.840 10.055 -15.335 1.00 91.31 168 ALA A N 1
ATOM 1398 C CA . ALA A 1 168 ? 12.534 9.954 -14.692 1.00 91.31 168 ALA A CA 1
ATOM 1399 C C . ALA A 1 168 ? 11.421 9.630 -15.704 1.00 91.31 168 ALA A C 1
ATOM 1401 O O . ALA A 1 168 ? 10.604 8.742 -15.460 1.00 91.31 168 ALA A O 1
ATOM 1402 N N . CYS A 1 169 ? 11.410 10.278 -16.873 1.00 93.88 169 CYS A N 1
ATOM 1403 C CA . CYS A 1 169 ? 10.443 10.008 -17.938 1.00 93.88 169 CYS A CA 1
ATOM 1404 C C . CYS A 1 169 ? 10.553 8.567 -18.466 1.00 93.88 169 CYS A C 1
ATOM 1406 O O . CYS A 1 169 ? 9.540 7.871 -18.590 1.00 93.88 169 CYS A O 1
ATOM 1408 N N . LYS A 1 170 ? 11.775 8.076 -18.717 1.00 92.44 170 LYS A N 1
ATOM 1409 C CA . LYS A 1 170 ? 12.020 6.681 -19.125 1.00 92.44 170 LYS A CA 1
ATOM 1410 C C . LYS A 1 170 ? 11.545 5.693 -18.056 1.00 92.44 170 LYS A C 1
ATOM 1412 O O . LYS A 1 170 ? 10.839 4.741 -18.390 1.00 92.44 170 LYS A O 1
ATOM 1417 N N . SER A 1 171 ? 11.863 5.941 -16.786 1.00 88.00 171 SER A N 1
ATOM 1418 C CA . SER A 1 171 ? 11.423 5.106 -15.662 1.00 88.00 171 SER A CA 1
ATOM 1419 C C . SER A 1 171 ? 9.901 5.092 -15.514 1.00 88.00 171 SER A C 1
ATOM 1421 O O . SER A 1 171 ? 9.318 4.017 -15.385 1.00 88.00 171 SER A O 1
ATOM 1423 N N . ARG A 1 172 ? 9.230 6.247 -15.634 1.00 91.81 172 ARG A N 1
ATOM 1424 C CA . ARG A 1 172 ? 7.758 6.345 -15.617 1.00 91.81 172 ARG A CA 1
ATOM 1425 C C . ARG A 1 172 ? 7.122 5.566 -16.767 1.00 91.81 172 ARG A C 1
ATOM 1427 O O . ARG A 1 172 ? 6.196 4.791 -16.540 1.00 91.81 172 ARG A O 1
ATOM 1434 N N . LYS A 1 173 ? 7.646 5.706 -17.992 1.00 93.56 173 LYS A N 1
ATOM 1435 C CA . LYS A 1 173 ? 7.186 4.928 -19.157 1.00 93.56 173 LYS A CA 1
ATOM 1436 C C . LYS A 1 173 ? 7.359 3.426 -18.928 1.00 93.56 173 LYS A C 1
ATOM 1438 O O . LYS A 1 173 ? 6.443 2.659 -19.215 1.00 93.56 173 LYS A O 1
ATOM 1443 N N . LYS A 1 174 ? 8.494 3.005 -18.363 1.00 91.19 174 LYS A N 1
ATOM 1444 C CA . LYS A 1 174 ? 8.755 1.598 -18.032 1.00 91.19 174 LYS A CA 1
ATOM 1445 C C . LYS A 1 174 ? 7.789 1.076 -16.964 1.00 91.19 174 LYS A C 1
ATOM 1447 O O . LYS A 1 174 ? 7.224 0.008 -17.146 1.00 91.19 174 LYS A O 1
ATOM 1452 N N . TYR A 1 175 ? 7.538 1.846 -15.906 1.00 91.56 175 TYR A N 1
ATOM 1453 C CA . TYR A 1 175 ? 6.574 1.503 -14.853 1.00 91.56 175 TYR A CA 1
ATOM 1454 C C . TYR A 1 175 ? 5.137 1.381 -15.384 1.00 91.56 175 TYR A C 1
ATOM 1456 O O . TYR A 1 175 ? 4.396 0.472 -15.000 1.00 91.56 175 TYR A O 1
ATOM 1464 N N . ARG A 1 176 ? 4.744 2.267 -16.310 1.00 91.38 176 ARG A N 1
ATOM 1465 C CA . ARG A 1 176 ? 3.424 2.233 -16.952 1.00 91.38 176 ARG A CA 1
ATOM 1466 C C . ARG A 1 176 ? 3.270 1.028 -17.878 1.00 91.38 176 ARG A C 1
ATOM 1468 O O . ARG A 1 176 ? 2.257 0.346 -17.794 1.00 91.38 176 ARG A O 1
ATOM 1475 N N . ASN A 1 177 ? 4.270 0.735 -18.703 1.00 94.50 177 ASN A N 1
ATOM 1476 C CA . ASN A 1 177 ? 4.119 -0.220 -19.805 1.00 94.50 177 ASN A CA 1
ATOM 1477 C C . ASN A 1 177 ? 4.609 -1.642 -19.488 1.00 94.50 177 ASN A C 1
ATOM 1479 O O . ASN A 1 177 ? 4.363 -2.547 -20.277 1.00 94.50 177 ASN A O 1
ATOM 1483 N N . ASN A 1 178 ? 5.315 -1.861 -18.374 1.00 95.25 178 ASN A N 1
ATOM 1484 C CA . ASN A 1 178 ? 5.862 -3.168 -18.009 1.00 95.25 178 ASN A CA 1
ATOM 1485 C C . ASN A 1 178 ? 5.394 -3.577 -16.602 1.00 95.25 178 ASN A C 1
ATOM 1487 O O . ASN A 1 178 ? 5.859 -3.030 -15.599 1.00 95.25 178 ASN A O 1
ATOM 1491 N N . SER A 1 179 ? 4.477 -4.547 -16.539 1.00 92.25 179 SER A N 1
ATOM 1492 C CA . SER A 1 179 ? 3.905 -5.075 -15.292 1.00 92.25 179 SER A CA 1
ATOM 1493 C C . SER A 1 179 ? 4.958 -5.726 -14.394 1.00 92.25 179 SER A C 1
ATOM 1495 O O . SER A 1 179 ? 5.020 -5.416 -13.208 1.00 92.25 179 SER A O 1
ATOM 1497 N N . VAL A 1 180 ? 5.858 -6.533 -14.961 1.00 95.19 180 VAL A N 1
ATOM 1498 C CA . VAL A 1 180 ? 6.936 -7.208 -14.216 1.00 95.19 180 VAL A CA 1
ATOM 1499 C C . VAL A 1 180 ? 7.869 -6.192 -13.555 1.00 95.19 180 VAL A C 1
ATOM 1501 O O . VAL A 1 180 ? 8.226 -6.313 -12.383 1.00 95.19 180 VAL A O 1
ATOM 1504 N N . PHE A 1 181 ? 8.247 -5.141 -14.288 1.00 92.31 181 PHE A N 1
ATOM 1505 C CA . PHE A 1 181 ? 9.049 -4.053 -13.731 1.00 92.31 181 PHE A CA 1
ATOM 1506 C C . PHE A 1 181 ? 8.301 -3.323 -12.608 1.00 92.31 181 PHE A C 1
ATOM 1508 O O . PHE A 1 181 ? 8.894 -3.017 -11.575 1.00 92.31 181 PHE A O 1
ATOM 1515 N N . ARG A 1 182 ? 6.997 -3.085 -12.786 1.00 93.75 182 ARG A N 1
ATOM 1516 C CA . ARG A 1 182 ? 6.135 -2.438 -11.792 1.00 93.75 182 ARG A CA 1
ATOM 1517 C C . ARG A 1 182 ? 6.085 -3.215 -10.479 1.00 93.75 182 ARG A C 1
ATOM 1519 O O . ARG A 1 182 ? 6.238 -2.622 -9.413 1.00 93.75 182 ARG A O 1
ATOM 1526 N N . GLU A 1 183 ? 5.871 -4.523 -10.548 1.00 93.88 183 GLU A N 1
ATOM 1527 C CA . GLU A 1 183 ? 5.810 -5.392 -9.371 1.00 93.88 183 GLU A CA 1
ATOM 1528 C C . GLU A 1 183 ? 7.155 -5.480 -8.658 1.00 93.88 183 GLU A C 1
ATOM 1530 O O . GLU A 1 183 ? 7.216 -5.335 -7.435 1.00 93.88 183 GLU A O 1
ATOM 1535 N N . LYS A 1 184 ? 8.246 -5.629 -9.418 1.00 93.94 184 LYS A N 1
ATOM 1536 C CA . LYS A 1 184 ? 9.601 -5.643 -8.857 1.00 93.94 184 LYS A CA 1
ATOM 1537 C C . LYS A 1 184 ? 9.913 -4.343 -8.113 1.00 93.94 184 LYS A C 1
ATOM 1539 O O . LYS A 1 184 ? 10.441 -4.390 -7.003 1.00 93.94 184 LYS A O 1
ATOM 1544 N N . GLU A 1 185 ? 9.536 -3.200 -8.683 1.00 91.75 185 GLU A N 1
ATOM 1545 C CA . GLU A 1 185 ? 9.746 -1.893 -8.057 1.00 91.75 185 GLU A CA 1
ATOM 1546 C C . GLU A 1 185 ? 8.871 -1.706 -6.809 1.00 91.75 185 GLU A C 1
ATOM 1548 O O . GLU A 1 185 ? 9.360 -1.255 -5.775 1.00 91.75 185 GLU A O 1
ATOM 1553 N N . LYS A 1 186 ? 7.601 -2.140 -6.843 1.00 92.62 186 LYS A N 1
ATOM 1554 C CA . LYS A 1 186 ? 6.732 -2.161 -5.651 1.00 92.62 186 LYS A CA 1
ATOM 1555 C C . LYS A 1 186 ? 7.339 -2.999 -4.525 1.00 92.62 186 LYS A C 1
ATOM 1557 O O . LYS A 1 186 ? 7.373 -2.548 -3.382 1.00 92.62 186 LYS A O 1
ATOM 1562 N N . LYS A 1 187 ? 7.847 -4.197 -4.840 1.00 93.94 187 LYS A N 1
ATOM 1563 C CA . LYS A 1 187 ? 8.489 -5.088 -3.862 1.00 93.94 187 LYS A CA 1
ATOM 1564 C C . LYS A 1 187 ? 9.740 -4.445 -3.263 1.00 93.94 187 LYS A C 1
ATOM 1566 O O . LYS A 1 187 ? 9.914 -4.480 -2.046 1.00 93.94 187 LYS A O 1
ATOM 1571 N N . ARG A 1 188 ? 10.577 -3.818 -4.095 1.00 92.62 188 ARG A N 1
ATOM 1572 C CA . ARG A 1 188 ? 11.779 -3.100 -3.647 1.00 92.62 188 ARG A CA 1
ATOM 1573 C C . ARG A 1 188 ? 11.431 -1.934 -2.721 1.00 92.62 188 ARG A C 1
ATOM 1575 O O . ARG A 1 188 ? 12.015 -1.829 -1.647 1.00 92.62 188 ARG A O 1
ATOM 1582 N N . ASN A 1 189 ? 10.452 -1.116 -3.100 1.00 91.06 189 ASN A N 1
ATOM 1583 C CA . ASN A 1 189 ? 10.010 0.022 -2.295 1.00 91.06 189 ASN A CA 1
ATOM 1584 C C . ASN A 1 189 ? 9.420 -0.427 -0.959 1.00 91.06 189 ASN A C 1
ATOM 1586 O O . ASN A 1 189 ? 9.748 0.150 0.071 1.00 91.06 189 ASN A O 1
ATOM 1590 N N . ARG A 1 190 ? 8.617 -1.498 -0.957 1.00 92.31 190 ARG A N 1
ATOM 1591 C CA . ARG A 1 190 ? 8.086 -2.085 0.278 1.00 92.31 190 ARG A CA 1
ATOM 1592 C C . ARG A 1 190 ? 9.209 -2.570 1.194 1.00 92.31 190 ARG A C 1
ATOM 1594 O O . ARG A 1 190 ? 9.185 -2.255 2.376 1.00 92.31 190 ARG A O 1
ATOM 1601 N N . LYS A 1 191 ? 10.202 -3.287 0.655 1.00 94.12 191 LYS A N 1
ATOM 1602 C CA . LYS A 1 191 ? 11.357 -3.756 1.435 1.00 94.12 191 LYS A CA 1
ATOM 1603 C C . LYS A 1 191 ? 12.130 -2.584 2.045 1.00 94.12 191 LYS A C 1
ATOM 1605 O O . LYS A 1 191 ? 12.377 -2.593 3.242 1.00 94.12 191 LYS A O 1
ATOM 1610 N N . SER A 1 192 ? 12.433 -1.558 1.248 1.00 92.75 192 SER A N 1
ATOM 1611 C CA . SER A 1 192 ? 13.147 -0.370 1.729 1.00 92.75 192 SER A CA 1
ATOM 1612 C C . SER A 1 192 ? 12.348 0.410 2.777 1.00 92.75 192 SER A C 1
ATOM 1614 O O . SER A 1 192 ? 12.927 0.887 3.745 1.00 92.75 192 SER A O 1
ATOM 1616 N N . ALA A 1 193 ? 11.026 0.524 2.625 1.00 89.31 193 ALA A N 1
ATOM 1617 C CA . ALA A 1 193 ? 10.176 1.177 3.618 1.00 89.31 193 ALA A CA 1
ATOM 1618 C C . ALA A 1 193 ? 10.166 0.419 4.955 1.00 89.31 193 ALA A C 1
ATOM 1620 O O . ALA A 1 193 ? 10.291 1.042 6.003 1.00 89.31 193 ALA A O 1
ATOM 1621 N N . ILE A 1 194 ? 10.074 -0.916 4.913 1.00 92.06 194 ILE A N 1
ATOM 1622 C CA . ILE A 1 194 ? 10.153 -1.768 6.109 1.00 92.06 194 ILE A CA 1
ATOM 1623 C C . ILE A 1 194 ? 11.517 -1.616 6.786 1.00 92.06 194 ILE A C 1
ATOM 1625 O O . ILE A 1 194 ? 11.590 -1.424 7.992 1.00 92.06 194 ILE A O 1
ATOM 1629 N N . GLU A 1 195 ? 12.595 -1.659 6.009 1.00 93.19 195 GLU A N 1
ATOM 1630 C CA . GLU A 1 195 ? 13.958 -1.513 6.520 1.00 93.19 195 GLU A CA 1
ATOM 1631 C C . GLU A 1 195 ? 14.174 -0.149 7.188 1.00 93.19 195 GLU A C 1
ATOM 1633 O O . GLU A 1 195 ? 14.675 -0.085 8.307 1.00 93.19 195 GLU A O 1
ATOM 1638 N N . LYS A 1 196 ? 13.706 0.940 6.560 1.00 91.75 196 LYS A N 1
ATOM 1639 C CA . LYS A 1 196 ? 13.724 2.281 7.164 1.00 91.75 196 LYS A CA 1
ATOM 1640 C C . LYS A 1 196 ? 12.923 2.336 8.460 1.00 91.75 196 LYS A C 1
ATOM 1642 O O . LYS A 1 196 ? 13.397 2.911 9.429 1.00 91.75 196 LYS A O 1
ATOM 1647 N N . TYR A 1 197 ? 11.734 1.737 8.484 1.00 91.56 197 TYR A N 1
ATOM 1648 C CA . TYR A 1 197 ? 10.894 1.701 9.680 1.00 91.56 197 TYR A CA 1
ATOM 1649 C C . TYR A 1 197 ? 11.532 0.911 10.828 1.00 91.56 197 TYR A C 1
ATOM 1651 O O . TYR A 1 197 ? 11.379 1.283 11.987 1.00 91.56 197 TYR A O 1
ATOM 1659 N N . ASN A 1 198 ? 12.256 -0.164 10.519 1.00 91.31 198 ASN A N 1
ATOM 1660 C CA . ASN A 1 198 ? 12.885 -1.005 11.532 1.00 91.31 198 ASN A CA 1
ATOM 1661 C C . ASN A 1 198 ? 14.177 -0.400 12.084 1.00 91.31 198 ASN A C 1
ATOM 1663 O O . ASN A 1 198 ? 14.403 -0.484 13.290 1.00 91.31 198 ASN A O 1
ATOM 1667 N N . ASN A 1 199 ? 14.988 0.210 11.218 1.00 94.94 199 ASN A N 1
ATOM 1668 C CA . ASN A 1 199 ? 16.347 0.637 11.553 1.00 94.94 199 ASN A CA 1
ATOM 1669 C C . ASN A 1 199 ? 16.449 2.116 11.954 1.00 94.94 199 ASN A C 1
ATOM 1671 O O . ASN A 1 199 ? 17.481 2.524 12.477 1.00 94.94 199 ASN A O 1
ATOM 1675 N N . ASN A 1 200 ? 15.426 2.936 11.692 1.00 95.25 200 ASN A N 1
ATOM 1676 C CA . ASN A 1 200 ? 15.439 4.362 12.015 1.00 95.25 200 ASN A CA 1
ATOM 1677 C C . ASN A 1 200 ? 14.273 4.716 12.948 1.00 95.25 200 ASN A C 1
ATOM 1679 O O . ASN A 1 200 ? 13.118 4.788 12.524 1.00 95.25 200 ASN A O 1
ATOM 1683 N N . GLU A 1 201 ? 14.598 4.973 14.216 1.00 93.81 201 GLU A N 1
ATOM 1684 C CA . GLU A 1 201 ? 13.611 5.282 15.253 1.00 93.81 201 GLU A CA 1
ATOM 1685 C C . GLU A 1 201 ? 12.885 6.608 15.005 1.00 93.81 201 GLU A C 1
ATOM 1687 O O . GLU A 1 201 ? 11.665 6.683 15.130 1.00 93.81 201 GLU A O 1
ATOM 1692 N N . GLU A 1 202 ? 13.601 7.640 14.559 1.00 94.81 202 GLU A N 1
ATOM 1693 C CA . GLU A 1 202 ? 13.007 8.940 14.242 1.00 94.81 202 GLU A CA 1
ATOM 1694 C C . GLU A 1 202 ? 11.972 8.816 13.114 1.00 94.81 202 GLU A C 1
ATOM 1696 O O . GLU A 1 202 ? 10.878 9.386 13.173 1.00 94.81 202 GLU A O 1
ATOM 1701 N N . PHE A 1 203 ? 12.292 8.023 12.087 1.00 92.25 203 PHE A N 1
ATOM 1702 C CA . PHE A 1 203 ? 11.358 7.715 11.010 1.00 92.25 203 PHE A CA 1
ATOM 1703 C C . PHE A 1 203 ? 10.141 6.945 11.535 1.00 92.25 203 PHE A C 1
ATOM 1705 O O . PHE A 1 203 ? 9.009 7.261 11.160 1.00 92.25 203 PHE A O 1
ATOM 1712 N N . ARG A 1 204 ? 10.356 5.972 12.429 1.00 93.75 204 ARG A N 1
ATOM 1713 C CA . ARG A 1 204 ? 9.294 5.175 13.055 1.00 93.75 204 ARG A CA 1
ATOM 1714 C C . ARG A 1 204 ? 8.309 6.055 13.823 1.00 93.75 204 ARG A C 1
ATOM 1716 O O . ARG A 1 204 ? 7.101 5.947 13.614 1.00 93.75 204 ARG A O 1
ATOM 1723 N N . GLU A 1 205 ? 8.811 6.952 14.666 1.00 94.19 205 GLU A N 1
ATOM 1724 C CA . GLU A 1 205 ? 7.992 7.848 15.487 1.00 94.19 205 GLU A CA 1
ATOM 1725 C C . GLU A 1 205 ? 7.252 8.899 14.654 1.00 94.19 205 GLU A C 1
ATOM 1727 O O . GLU A 1 205 ? 6.057 9.146 14.865 1.00 94.19 205 GLU A O 1
ATOM 1732 N N . LYS A 1 206 ? 7.907 9.461 13.630 1.00 94.44 206 LYS A N 1
ATOM 1733 C CA . LYS A 1 206 ? 7.246 10.350 12.661 1.00 94.44 206 LYS A CA 1
ATOM 1734 C C . LYS A 1 206 ? 6.108 9.638 11.933 1.00 94.44 206 LYS A C 1
ATOM 1736 O O . LYS A 1 206 ? 5.014 10.195 11.814 1.00 94.44 206 LYS A O 1
ATOM 1741 N N . GLU A 1 207 ? 6.331 8.404 11.490 1.00 92.31 207 GLU A N 1
ATOM 1742 C CA . GLU A 1 207 ? 5.325 7.613 10.781 1.00 92.31 207 GLU A CA 1
ATOM 1743 C C . GLU A 1 207 ? 4.155 7.219 11.700 1.00 92.31 207 GLU A C 1
ATOM 1745 O O . GLU A 1 207 ? 2.993 7.376 11.317 1.00 92.31 207 GLU A O 1
ATOM 1750 N N . LYS A 1 208 ? 4.421 6.805 12.950 1.00 92.88 208 LYS A N 1
ATOM 1751 C CA . LYS A 1 208 ? 3.378 6.570 13.970 1.00 92.88 208 LYS A CA 1
ATOM 1752 C C . LYS A 1 208 ? 2.538 7.822 14.210 1.00 92.88 208 LYS A C 1
ATOM 1754 O O . LYS A 1 208 ? 1.309 7.754 14.197 1.00 92.88 208 LYS A O 1
ATOM 1759 N N . THR A 1 209 ? 3.190 8.970 14.384 1.00 94.56 209 THR A N 1
ATOM 1760 C CA . THR A 1 209 ? 2.520 10.255 14.620 1.00 94.56 209 THR A CA 1
ATOM 1761 C C . THR A 1 209 ? 1.639 10.643 13.438 1.00 94.56 209 THR A C 1
ATOM 1763 O O . THR A 1 209 ? 0.481 11.023 13.623 1.00 94.56 209 THR A O 1
ATOM 1766 N N . ARG A 1 210 ? 2.151 10.503 12.212 1.00 93.44 210 ARG A N 1
ATOM 1767 C CA . ARG A 1 210 ? 1.400 10.775 10.983 1.00 93.44 210 ARG A CA 1
ATOM 1768 C C . ARG A 1 210 ? 0.176 9.875 10.858 1.00 93.44 210 ARG A C 1
ATOM 1770 O O . ARG A 1 210 ? -0.919 10.369 10.593 1.00 93.44 210 ARG A O 1
ATOM 1777 N N . ASN A 1 211 ? 0.348 8.578 11.096 1.00 91.94 211 ASN A N 1
ATOM 1778 C CA . ASN A 1 211 ? -0.737 7.605 11.029 1.00 91.94 211 ASN A CA 1
ATOM 1779 C C . ASN A 1 211 ? -1.799 7.868 12.097 1.00 91.94 211 ASN A C 1
ATOM 1781 O O . ASN A 1 211 ? -2.989 7.836 11.790 1.00 91.94 211 ASN A O 1
ATOM 1785 N N . ARG A 1 212 ? -1.389 8.218 13.322 1.00 92.38 212 ARG A N 1
ATOM 1786 C CA . ARG A 1 212 ? -2.309 8.617 14.393 1.00 92.38 212 ARG A CA 1
ATOM 1787 C C . ARG A 1 212 ? -3.104 9.866 14.015 1.00 92.38 212 ARG A C 1
ATOM 1789 O O . ARG A 1 212 ? -4.323 9.854 14.147 1.00 92.38 212 ARG A O 1
ATOM 1796 N N . LYS A 1 213 ? -2.441 10.913 13.512 1.00 94.44 213 LYS A N 1
ATOM 1797 C CA . LYS A 1 213 ? -3.106 12.144 13.051 1.00 94.44 213 LYS A CA 1
ATOM 1798 C C . LYS A 1 213 ? -4.118 11.851 11.944 1.00 94.44 213 LYS A C 1
ATOM 1800 O O . LYS A 1 213 ? -5.270 12.241 12.071 1.00 94.44 213 LYS A O 1
ATOM 1805 N N . SER A 1 214 ? -3.720 11.087 10.926 1.00 93.25 214 SER A N 1
ATOM 1806 C CA . SER A 1 214 ? -4.615 10.715 9.824 1.00 93.25 214 SER A CA 1
ATOM 1807 C C . SER A 1 214 ? -5.801 9.865 10.291 1.00 93.25 214 SER A C 1
ATOM 1809 O O . SER A 1 214 ? -6.911 10.041 9.798 1.00 93.25 214 SER A O 1
ATOM 1811 N N . ALA A 1 215 ? -5.600 8.954 11.247 1.00 89.44 215 ALA A N 1
ATOM 1812 C CA . ALA A 1 215 ? -6.685 8.152 11.807 1.00 89.44 215 ALA A CA 1
ATOM 1813 C C . ALA A 1 215 ? -7.690 9.012 12.588 1.00 89.44 215 ALA A C 1
ATOM 1815 O O . ALA A 1 215 ? -8.894 8.850 12.403 1.00 89.44 215 ALA A O 1
ATOM 1816 N N . ILE A 1 216 ? -7.203 9.945 13.413 1.00 92.19 216 ILE A N 1
ATOM 1817 C CA . ILE A 1 216 ? -8.048 10.890 14.158 1.00 92.19 216 ILE A CA 1
ATOM 1818 C C . ILE A 1 216 ? -8.832 11.778 13.190 1.00 92.19 216 ILE A C 1
ATOM 1820 O O . ILE A 1 216 ? -10.041 11.925 13.331 1.00 92.19 216 ILE A O 1
ATOM 1824 N N . GLU A 1 217 ? -8.165 12.321 12.175 1.00 93.81 217 GLU A N 1
ATOM 1825 C CA . GLU A 1 217 ? -8.791 13.161 11.156 1.00 93.81 217 GLU A CA 1
ATOM 1826 C C . GLU A 1 217 ? -9.890 12.407 10.396 1.00 93.81 217 GLU A C 1
ATOM 1828 O O . GLU A 1 217 ? -11.010 12.898 10.279 1.00 93.81 217 GLU A O 1
ATOM 1833 N N . LYS A 1 218 ? -9.619 11.170 9.958 1.00 91.69 218 LYS A N 1
ATOM 1834 C CA . LYS A 1 218 ? -10.631 10.314 9.318 1.00 91.69 218 LYS A CA 1
ATOM 1835 C C . LYS A 1 218 ? -11.809 10.032 10.240 1.00 91.69 218 LYS A C 1
ATOM 1837 O O . LYS A 1 218 ? -12.945 10.095 9.792 1.00 91.69 218 LYS A O 1
ATOM 1842 N N . TYR A 1 219 ? -11.553 9.737 11.512 1.00 91.69 219 TYR A N 1
ATOM 1843 C CA . TYR A 1 219 ? -12.612 9.480 12.486 1.00 91.69 219 TYR A CA 1
ATOM 1844 C C . TYR A 1 219 ? -13.502 10.710 12.708 1.00 91.69 219 TYR A C 1
ATOM 1846 O O . TYR A 1 219 ? -14.728 10.591 12.758 1.00 91.69 219 TYR A O 1
ATOM 1854 N N . ASN A 1 220 ? -12.897 11.896 12.783 1.00 90.56 220 ASN A N 1
ATOM 1855 C CA . ASN A 1 220 ? -13.607 13.150 13.017 1.00 90.56 220 ASN A CA 1
ATOM 1856 C C . ASN A 1 220 ? -14.368 13.648 11.783 1.00 90.56 220 ASN A C 1
ATOM 1858 O O . ASN A 1 220 ? -15.460 14.187 11.935 1.00 90.56 220 ASN A O 1
ATOM 1862 N N . ASN A 1 221 ? -13.838 13.428 10.580 1.00 95.25 221 ASN A N 1
ATOM 1863 C CA . ASN A 1 221 ? -14.402 14.001 9.355 1.00 95.25 221 ASN A CA 1
ATOM 1864 C C . ASN A 1 221 ? -15.296 13.031 8.570 1.00 95.25 221 ASN A C 1
ATOM 1866 O O . ASN A 1 221 ? -16.045 13.471 7.706 1.00 95.25 221 ASN A O 1
ATOM 1870 N N . ASN A 1 222 ? -15.222 11.722 8.828 1.00 95.56 222 ASN A N 1
ATOM 1871 C CA . ASN A 1 222 ? -15.991 10.718 8.094 1.00 95.56 222 ASN A CA 1
ATOM 1872 C C . ASN A 1 222 ? -16.888 9.910 9.045 1.00 95.56 222 ASN A C 1
ATOM 1874 O O . ASN A 1 222 ? -16.416 9.086 9.832 1.00 95.56 222 ASN A O 1
ATOM 1878 N N . GLU A 1 223 ? -18.195 10.146 8.951 1.00 94.31 223 GLU A N 1
ATOM 1879 C CA . GLU A 1 223 ? -19.213 9.473 9.761 1.00 94.31 223 GLU A CA 1
ATOM 1880 C C . GLU A 1 223 ? -19.315 7.972 9.454 1.00 94.31 223 GLU A C 1
ATOM 1882 O O . GLU A 1 223 ? -19.339 7.154 10.371 1.00 94.31 223 GLU A O 1
ATOM 1887 N N . GLU A 1 224 ? -19.257 7.576 8.180 1.00 94.75 224 GLU A N 1
ATOM 1888 C CA . GLU A 1 224 ? -19.280 6.163 7.783 1.00 94.75 224 GLU A CA 1
ATOM 1889 C C . GLU A 1 224 ? -18.076 5.403 8.363 1.00 94.75 224 GLU A C 1
ATOM 1891 O O . GLU A 1 224 ? -18.203 4.288 8.876 1.00 94.75 224 GLU A O 1
ATOM 1896 N N . PHE A 1 225 ? -16.892 6.019 8.323 1.00 92.38 225 PHE A N 1
ATOM 1897 C CA . PHE A 1 225 ? -15.693 5.460 8.942 1.00 92.38 225 PHE A CA 1
ATOM 1898 C C . PHE A 1 225 ? -15.869 5.321 10.458 1.00 92.38 225 PHE A C 1
ATOM 1900 O O . PHE A 1 225 ? -15.492 4.298 11.029 1.00 92.38 225 PHE A O 1
ATOM 1907 N N . ARG A 1 226 ? -16.478 6.320 11.104 1.00 93.75 226 ARG A N 1
ATOM 1908 C CA . ARG A 1 226 ? -16.754 6.321 12.542 1.00 93.75 226 ARG A CA 1
ATOM 1909 C C . ARG A 1 226 ? -17.675 5.178 12.950 1.00 93.75 226 ARG A C 1
ATOM 1911 O O . ARG A 1 226 ? -17.357 4.452 13.890 1.00 93.75 226 ARG A O 1
ATOM 1918 N N . GLU A 1 227 ? -18.779 4.990 12.237 1.00 93.69 227 GLU A N 1
ATOM 1919 C CA . GLU A 1 227 ? -19.749 3.934 12.536 1.00 93.69 227 GLU A CA 1
ATOM 1920 C C . GLU A 1 227 ? -19.185 2.536 12.262 1.00 93.69 227 GLU A C 1
ATOM 1922 O O . GLU A 1 227 ? -19.338 1.621 13.083 1.00 93.69 227 GLU A O 1
ATOM 1927 N N . LYS A 1 228 ? -18.426 2.366 11.171 1.00 94.25 228 LYS A N 1
ATOM 1928 C CA . LYS A 1 228 ? -17.694 1.116 10.910 1.00 94.25 228 LYS A CA 1
ATOM 1929 C C . LYS A 1 228 ? -16.688 0.810 12.014 1.00 94.25 228 LYS A C 1
ATOM 1931 O O . LYS A 1 228 ? -16.603 -0.333 12.466 1.00 94.25 228 LYS A O 1
ATOM 1936 N N . GLU A 1 229 ? -15.950 1.817 12.468 1.00 92.06 229 GLU A N 1
ATOM 1937 C CA . GLU A 1 229 ? -14.941 1.659 13.512 1.00 92.06 229 GLU A CA 1
ATOM 1938 C C . GLU A 1 229 ? -15.572 1.328 14.872 1.00 92.06 229 GLU A C 1
ATOM 1940 O O . GLU A 1 229 ? -15.139 0.376 15.524 1.00 92.06 229 GLU A O 1
ATOM 1945 N N . LYS A 1 230 ? -16.656 2.015 15.263 1.00 92.81 230 LYS A N 1
ATOM 1946 C CA . LYS A 1 230 ? -17.454 1.669 16.454 1.00 92.81 230 LYS A CA 1
ATOM 1947 C C . LYS A 1 230 ? -17.939 0.225 16.391 1.00 92.81 230 LYS A C 1
ATOM 1949 O O . LYS A 1 230 ? -17.726 -0.538 17.329 1.00 92.81 230 LYS A O 1
ATOM 1954 N N . THR A 1 231 ? -18.536 -0.172 15.269 1.00 94.50 231 THR A N 1
ATOM 1955 C CA . THR A 1 231 ? -19.045 -1.535 15.072 1.00 94.50 231 THR A CA 1
ATOM 1956 C C . THR A 1 231 ? -17.930 -2.571 15.205 1.00 94.50 231 THR A C 1
ATOM 1958 O O . THR A 1 231 ? -18.100 -3.585 15.883 1.00 94.50 231 THR A O 1
ATOM 1961 N N . ARG A 1 232 ? -16.764 -2.313 14.601 1.00 94.19 232 ARG A N 1
ATOM 1962 C CA . ARG A 1 232 ? -15.587 -3.188 14.683 1.00 94.19 232 ARG A CA 1
ATOM 1963 C C . ARG A 1 232 ? -15.089 -3.337 16.119 1.00 94.19 232 ARG A C 1
ATOM 1965 O O . ARG A 1 232 ? -14.855 -4.460 16.567 1.00 94.19 232 ARG A O 1
ATOM 1972 N N . ILE A 1 233 ? -14.951 -2.226 16.842 1.00 91.75 233 ILE A N 1
ATOM 1973 C CA . ILE A 1 233 ? -14.501 -2.219 18.239 1.00 91.75 233 ILE A CA 1
ATOM 1974 C C . ILE A 1 233 ? -15.494 -2.978 19.121 1.00 91.75 233 ILE A C 1
ATOM 1976 O O . ILE A 1 233 ? -15.076 -3.818 19.920 1.00 91.75 233 ILE A O 1
ATOM 1980 N N . THR A 1 234 ? -16.794 -2.730 18.954 1.00 93.31 234 THR A N 1
ATOM 1981 C CA . THR A 1 234 ? -17.854 -3.396 19.721 1.00 93.31 234 THR A CA 1
ATOM 1982 C C . THR A 1 234 ? -17.833 -4.902 19.481 1.00 93.31 234 THR A C 1
ATOM 1984 O O . THR A 1 234 ? -17.750 -5.663 20.444 1.00 93.31 234 THR A O 1
ATOM 1987 N N . LYS A 1 235 ? -17.792 -5.346 18.216 1.00 94.50 235 LYS A N 1
ATOM 1988 C CA . LYS A 1 235 ? -17.699 -6.773 17.861 1.00 94.50 235 LYS A CA 1
ATOM 1989 C C . LYS A 1 235 ? -16.465 -7.435 18.475 1.00 94.50 235 LYS A C 1
ATOM 1991 O O . LYS A 1 235 ? -16.602 -8.428 19.181 1.00 94.50 235 LYS A O 1
ATOM 1996 N N . SER A 1 236 ? -15.284 -6.839 18.299 1.00 92.88 236 SER A N 1
ATOM 1997 C CA . SER A 1 236 ? -14.032 -7.364 18.866 1.00 92.88 236 SER A CA 1
ATOM 1998 C C . SER A 1 236 ? -14.043 -7.409 20.399 1.00 92.88 236 SER A C 1
ATOM 2000 O O . SER A 1 236 ? -13.419 -8.274 21.014 1.00 92.88 236 SER A O 1
ATOM 2002 N N . THR A 1 237 ? -14.720 -6.463 21.049 1.00 89.25 237 THR A N 1
ATOM 2003 C CA . THR A 1 237 ? -14.823 -6.432 22.513 1.00 89.25 237 THR A CA 1
ATOM 2004 C C . THR A 1 237 ? -15.772 -7.511 23.025 1.00 89.25 237 THR A C 1
ATOM 2006 O O . THR A 1 237 ? -15.415 -8.217 23.965 1.00 89.25 237 THR A O 1
ATOM 2009 N N . ILE A 1 238 ? -16.930 -7.691 22.383 1.00 92.25 238 ILE A N 1
ATOM 2010 C CA . ILE A 1 238 ? -17.883 -8.762 22.709 1.00 92.25 238 ILE A CA 1
ATOM 2011 C C . ILE A 1 238 ? -17.227 -10.129 22.507 1.00 92.25 238 ILE A C 1
ATOM 2013 O O . ILE A 1 238 ? -17.277 -10.980 23.390 1.00 92.25 238 ILE A O 1
ATOM 2017 N N . GLU A 1 239 ? -16.539 -10.322 21.384 1.00 93.44 239 GLU A N 1
ATOM 2018 C CA . GLU A 1 239 ? -15.834 -11.566 21.080 1.00 93.44 239 GLU A CA 1
ATOM 2019 C C . GLU A 1 239 ? -14.761 -11.884 22.132 1.00 93.44 239 GLU A C 1
ATOM 2021 O O . GLU A 1 239 ? -14.722 -12.990 22.672 1.00 93.44 239 GLU A O 1
ATOM 2026 N N . ARG A 1 240 ? -13.941 -10.894 22.513 1.00 90.19 240 ARG A N 1
ATOM 2027 C CA . ARG A 1 240 ? -12.961 -11.059 23.598 1.00 90.19 240 ARG A CA 1
ATOM 2028 C C . ARG A 1 240 ? -13.626 -11.360 24.939 1.00 90.19 240 ARG A C 1
ATOM 2030 O O . ARG A 1 240 ? -13.115 -12.188 25.682 1.00 90.19 240 ARG A O 1
ATOM 2037 N N . TYR A 1 241 ? -14.753 -10.729 25.253 1.00 91.00 241 TYR A N 1
ATOM 2038 C CA . TYR A 1 241 ? -15.502 -10.996 26.484 1.00 91.00 241 TYR A CA 1
ATOM 2039 C C . TYR A 1 241 ? -16.051 -12.428 26.543 1.00 91.00 241 TYR A C 1
ATOM 2041 O O . TYR A 1 241 ? -15.995 -13.087 27.590 1.00 91.00 241 TYR A O 1
ATOM 2049 N N . ASN A 1 242 ? -16.538 -12.932 25.412 1.00 90.50 242 ASN A N 1
ATOM 2050 C CA . ASN A 1 242 ? -17.087 -14.278 25.306 1.00 90.50 242 ASN A CA 1
ATOM 2051 C C . ASN A 1 242 ? -15.986 -15.344 25.341 1.00 90.50 242 ASN A C 1
ATOM 2053 O O . ASN A 1 242 ? -16.130 -16.329 26.059 1.00 90.50 242 ASN A O 1
ATOM 2057 N N . ASN A 1 243 ? -14.860 -15.109 24.670 1.00 94.56 243 ASN A N 1
ATOM 2058 C CA . ASN A 1 243 ? -13.839 -16.140 24.472 1.00 94.56 243 ASN A CA 1
ATOM 2059 C C . ASN A 1 243 ? -12.696 -16.099 25.500 1.00 94.56 243 ASN A C 1
ATOM 2061 O O . ASN A 1 243 ? -12.005 -17.095 25.686 1.00 94.56 243 ASN A O 1
ATOM 2065 N N . ASN A 1 244 ? -12.472 -14.975 26.191 1.00 94.62 244 ASN A N 1
ATOM 2066 C CA . ASN A 1 244 ? -11.358 -14.821 27.128 1.00 94.62 244 ASN A CA 1
ATOM 2067 C C . ASN A 1 244 ? -11.853 -14.624 28.572 1.00 94.62 244 ASN A C 1
ATOM 2069 O O . ASN A 1 244 ? -12.295 -13.539 28.963 1.00 94.62 244 ASN A O 1
ATOM 2073 N N . LYS A 1 245 ? -11.716 -15.676 29.394 1.00 93.12 245 LYS A N 1
ATOM 2074 C CA . LYS A 1 245 ? -12.105 -15.676 30.817 1.00 93.12 245 LYS A CA 1
ATOM 2075 C C . LYS A 1 245 ? -11.376 -14.596 31.626 1.00 93.12 245 LYS A C 1
ATOM 2077 O O . LYS A 1 245 ? -12.012 -13.900 32.411 1.00 93.12 245 LYS A O 1
ATOM 2082 N N . TYR A 1 246 ? -10.076 -14.402 31.398 1.00 94.38 246 TYR A N 1
ATOM 2083 C CA . TYR A 1 246 ? -9.294 -13.366 32.082 1.00 94.38 246 TYR A CA 1
ATOM 2084 C C . TYR A 1 246 ? -9.790 -11.956 31.734 1.00 94.38 246 TYR A C 1
ATOM 2086 O O . TYR A 1 246 ? -9.972 -11.118 32.617 1.00 94.38 246 TYR A O 1
ATOM 2094 N N . PHE A 1 247 ? -10.069 -11.697 30.452 1.00 91.88 247 PHE A N 1
ATOM 2095 C CA . PHE A 1 247 ? -10.627 -10.417 30.010 1.00 91.88 247 PHE A CA 1
ATOM 2096 C C . PHE A 1 247 ? -12.004 -10.157 30.637 1.00 91.88 247 PHE A C 1
ATOM 2098 O O . PHE A 1 247 ? -12.264 -9.053 31.116 1.00 91.88 247 PHE A O 1
ATOM 2105 N N . ARG A 1 248 ? -12.858 -11.185 30.703 1.00 93.00 248 ARG A N 1
ATOM 2106 C CA . ARG A 1 248 ? -14.174 -11.126 31.350 1.00 93.00 248 ARG A CA 1
ATOM 2107 C C . ARG A 1 248 ? -14.077 -10.762 32.832 1.00 93.00 248 ARG A C 1
ATOM 2109 O O . ARG A 1 248 ? -14.791 -9.870 33.288 1.00 93.00 248 ARG A O 1
ATOM 2116 N N . GLU A 1 249 ? -13.195 -11.430 33.572 1.00 92.81 249 GLU A N 1
ATOM 2117 C CA . GLU A 1 249 ? -12.975 -11.184 35.002 1.00 92.81 249 GLU A CA 1
ATOM 2118 C C . GLU A 1 249 ? -12.468 -9.753 35.239 1.00 92.81 249 GLU A C 1
ATOM 2120 O O . GLU A 1 249 ? -13.004 -9.009 36.063 1.00 92.81 249 GLU A O 1
ATOM 2125 N N . LYS A 1 250 ? -11.490 -9.323 34.431 1.00 93.44 250 LYS A N 1
ATOM 2126 C CA . LYS A 1 250 ? -10.936 -7.967 34.473 1.00 93.44 250 LYS A CA 1
ATOM 2127 C C . LYS A 1 250 ? -11.996 -6.901 34.188 1.00 93.44 250 LYS A C 1
ATOM 2129 O O . LYS A 1 250 ? -12.045 -5.896 34.898 1.00 93.44 250 LYS A O 1
ATOM 2134 N N . GLU A 1 251 ? -12.866 -7.113 33.199 1.00 91.62 251 GLU A N 1
ATOM 2135 C CA . GLU A 1 251 ? -13.968 -6.190 32.906 1.00 91.62 251 GLU A CA 1
ATOM 2136 C C . GLU A 1 251 ? -15.011 -6.153 34.026 1.00 91.62 251 GLU A C 1
ATOM 2138 O O . GLU A 1 251 ? -15.445 -5.065 34.401 1.00 91.62 251 GLU A O 1
ATOM 2143 N N . LYS A 1 252 ? -15.358 -7.290 34.646 1.00 91.88 252 LYS A N 1
ATOM 2144 C CA . LYS A 1 252 ? -16.238 -7.301 35.830 1.00 91.88 252 LYS A CA 1
ATOM 2145 C C . LYS A 1 252 ? -15.659 -6.459 36.968 1.00 91.88 252 LYS A C 1
ATOM 2147 O O . LYS A 1 252 ? -16.378 -5.651 37.555 1.00 91.88 252 LYS A O 1
ATOM 2152 N N . ILE A 1 253 ? -14.367 -6.609 37.265 1.00 93.38 253 ILE A N 1
ATOM 2153 C CA . ILE A 1 253 ? -13.684 -5.817 38.300 1.00 93.38 253 ILE A CA 1
ATOM 2154 C C . ILE A 1 253 ? -13.687 -4.330 37.928 1.00 93.38 253 ILE A C 1
ATOM 2156 O O . ILE A 1 253 ? -13.999 -3.486 38.770 1.00 93.38 253 ILE A O 1
ATOM 2160 N N . ARG A 1 254 ? -13.388 -3.994 36.665 1.00 92.88 254 ARG A N 1
ATOM 2161 C CA . ARG A 1 254 ? -13.422 -2.610 36.171 1.00 92.88 254 ARG A CA 1
ATOM 2162 C C . ARG A 1 254 ? -14.809 -1.989 36.339 1.00 92.88 254 ARG A C 1
ATOM 2164 O O . ARG A 1 254 ? -14.907 -0.883 36.862 1.00 92.88 254 ARG A O 1
ATOM 2171 N N . MET A 1 255 ? -15.862 -2.708 35.953 1.00 89.75 255 MET A N 1
ATOM 2172 C CA . MET A 1 255 ? -17.252 -2.258 36.081 1.00 89.75 255 MET A CA 1
ATOM 2173 C C . MET A 1 255 ? -17.656 -2.067 37.543 1.00 89.75 255 MET A C 1
ATOM 2175 O O . MET A 1 255 ? -18.226 -1.032 37.884 1.00 89.75 255 MET A O 1
ATOM 2179 N N . LYS A 1 256 ? -17.287 -3.000 38.433 1.00 90.94 256 LYS A N 1
ATOM 2180 C CA . LYS A 1 256 ? -17.506 -2.853 39.882 1.00 90.94 256 LYS A CA 1
ATOM 2181 C C . LYS A 1 256 ? -16.831 -1.595 40.430 1.00 90.94 256 LYS A C 1
ATOM 2183 O O . LYS A 1 256 ? -17.484 -0.814 41.112 1.00 90.94 256 LYS A O 1
ATOM 2188 N N . ARG A 1 257 ? -15.560 -1.353 40.084 1.00 90.81 257 ARG A N 1
ATOM 2189 C CA . ARG A 1 257 ? -14.829 -0.141 40.499 1.00 90.81 257 ARG A CA 1
ATOM 2190 C C . ARG A 1 257 ? -15.469 1.134 39.955 1.00 90.81 257 ARG A C 1
ATOM 2192 O O . ARG A 1 257 ? -15.604 2.103 40.689 1.00 90.81 257 ARG A O 1
ATOM 2199 N N . GLN A 1 258 ? -15.892 1.141 38.692 1.00 89.19 258 GLN A N 1
ATOM 2200 C CA . GLN A 1 258 ? -16.572 2.297 38.104 1.00 89.19 258 GLN A CA 1
ATOM 2201 C C . GLN A 1 258 ? -17.907 2.589 38.791 1.00 89.19 258 GLN A C 1
ATOM 2203 O O . GLN A 1 258 ? -18.187 3.749 39.078 1.00 89.19 258 GLN A O 1
ATOM 2208 N N . MET A 1 259 ? -18.711 1.564 39.079 1.00 85.62 259 MET A N 1
ATOM 2209 C CA . MET A 1 259 ? -19.983 1.726 39.790 1.00 85.62 259 MET A CA 1
ATOM 2210 C C . MET A 1 259 ? -19.773 2.188 41.229 1.00 85.62 259 MET A C 1
ATOM 2212 O O . MET A 1 259 ? -20.448 3.116 41.664 1.00 85.62 259 MET A O 1
ATOM 2216 N N . PHE A 1 260 ? -18.799 1.610 41.932 1.00 88.81 260 PHE A N 1
ATOM 2217 C CA . PHE A 1 260 ? -18.402 2.057 43.263 1.00 88.81 260 PHE A CA 1
ATOM 2218 C C . PHE A 1 260 ? -17.988 3.534 43.244 1.00 88.81 260 PHE A C 1
ATOM 2220 O O . PHE A 1 260 ? -18.564 4.348 43.961 1.00 88.81 260 PHE A O 1
ATOM 2227 N N . ASN A 1 261 ? -17.080 3.917 42.344 1.00 87.31 261 ASN A N 1
ATOM 2228 C CA . ASN A 1 261 ? -16.636 5.304 42.210 1.00 87.31 261 ASN A CA 1
ATOM 2229 C C . ASN A 1 261 ? -17.795 6.242 41.856 1.00 87.31 261 ASN A C 1
ATOM 2231 O O . ASN A 1 261 ? -17.925 7.300 42.458 1.00 87.31 261 ASN A O 1
ATOM 2235 N N . ARG A 1 262 ? -18.682 5.859 40.930 1.00 84.94 262 ARG A N 1
ATOM 2236 C CA . ARG A 1 262 ? -19.877 6.656 40.610 1.00 84.94 262 ARG A CA 1
ATOM 2237 C C . ARG A 1 262 ? -20.786 6.823 41.825 1.00 84.94 262 ARG A C 1
ATOM 2239 O O . ARG A 1 262 ? -21.262 7.922 42.063 1.00 84.94 262 ARG A O 1
ATOM 2246 N N . TYR A 1 263 ? -21.006 5.777 42.611 1.00 81.94 263 TYR A N 1
ATOM 2247 C CA . TYR A 1 263 ? -21.885 5.837 43.778 1.00 81.94 263 TYR A CA 1
ATOM 2248 C C . TYR A 1 263 ? -21.302 6.623 44.962 1.00 81.94 263 TYR A C 1
ATOM 2250 O O . TYR A 1 263 ? -22.048 7.265 45.705 1.00 81.94 263 TYR A O 1
ATOM 2258 N N . HIS A 1 264 ? -19.984 6.562 45.164 1.00 79.25 264 HIS A N 1
ATOM 2259 C CA . HIS A 1 264 ? -19.316 7.209 46.294 1.00 79.25 264 HIS A CA 1
ATOM 2260 C C . HIS A 1 264 ? -18.833 8.629 45.996 1.00 79.25 264 HIS A C 1
ATOM 2262 O O . HIS A 1 264 ? -18.857 9.457 46.899 1.00 79.25 264 HIS A O 1
ATOM 2268 N N . ILE A 1 265 ? -18.440 8.922 44.755 1.00 87.19 265 ILE A N 1
ATOM 2269 C CA . ILE A 1 265 ? -17.870 10.222 44.372 1.00 87.19 265 ILE A CA 1
ATOM 2270 C C . ILE A 1 265 ? -18.941 11.141 43.770 1.00 87.19 265 ILE A C 1
ATOM 2272 O O . ILE A 1 265 ? -18.925 12.346 44.005 1.00 87.19 265 ILE A O 1
ATOM 2276 N N . ASN A 1 266 ? -19.893 10.606 42.997 1.00 87.56 266 ASN A N 1
ATOM 2277 C CA . ASN A 1 266 ? -20.893 11.430 42.318 1.00 87.56 266 ASN A CA 1
ATOM 2278 C C . ASN A 1 266 ? -22.173 11.561 43.163 1.00 87.56 266 ASN A C 1
ATOM 2280 O O . ASN A 1 266 ? -23.047 10.690 43.156 1.00 87.56 266 ASN A O 1
ATOM 2284 N N . MET A 1 267 ?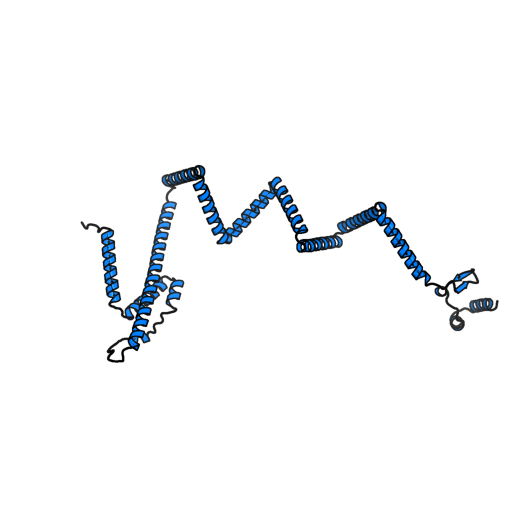 -22.294 12.692 43.863 1.00 84.00 267 MET A N 1
ATOM 2285 C CA . MET A 1 267 ? -23.458 13.035 44.690 1.00 84.00 267 MET A CA 1
ATOM 2286 C C . MET A 1 267 ? -24.776 13.032 43.905 1.00 84.00 267 MET A C 1
ATOM 2288 O O . MET A 1 267 ? -25.769 12.490 44.392 1.00 84.00 267 MET A O 1
ATOM 2292 N N . ASN A 1 268 ? -24.778 13.545 42.670 1.00 85.25 268 ASN A N 1
ATOM 2293 C CA . ASN A 1 268 ? -25.972 13.572 41.818 1.00 85.25 268 ASN A CA 1
ATOM 2294 C C . ASN A 1 268 ? -26.427 12.155 41.459 1.00 85.25 268 ASN A C 1
ATOM 2296 O O . ASN A 1 268 ? -27.613 11.841 41.526 1.00 85.25 268 ASN A O 1
ATOM 2300 N N . PHE A 1 269 ? -25.482 11.267 41.137 1.00 84.75 269 PHE A N 1
ATOM 2301 C CA . PHE A 1 269 ? -25.786 9.861 40.867 1.00 84.75 269 PHE A CA 1
ATOM 2302 C C . PHE A 1 269 ? -26.370 9.163 42.102 1.00 84.75 269 PHE A C 1
ATOM 2304 O O . PHE A 1 269 ? -27.343 8.418 41.990 1.00 84.75 269 PHE A O 1
ATOM 2311 N N . ARG A 1 270 ? -25.821 9.435 43.292 1.00 84.19 270 ARG A N 1
ATOM 2312 C CA . ARG A 1 270 ? -26.328 8.894 44.560 1.00 84.19 270 ARG A CA 1
ATOM 2313 C C . ARG A 1 270 ? -27.745 9.385 44.871 1.00 84.19 270 ARG A C 1
ATOM 2315 O O . ARG A 1 270 ? -28.589 8.575 45.248 1.00 84.19 270 ARG A O 1
ATOM 2322 N N . GLN A 1 271 ? -28.023 10.677 44.698 1.00 83.31 271 GLN A N 1
ATOM 2323 C CA . GLN A 1 271 ? -29.364 11.240 44.889 1.00 83.31 271 GLN A CA 1
ATOM 2324 C C . GLN A 1 271 ? -30.369 10.658 43.890 1.00 83.31 271 GLN A C 1
ATOM 2326 O O . GLN A 1 271 ? -31.434 10.202 44.298 1.00 83.31 271 GLN A O 1
ATOM 2331 N N . GLN A 1 272 ? -30.012 10.578 42.605 1.00 86.94 272 GLN A N 1
ATOM 2332 C CA . GLN A 1 272 ? -30.865 9.956 41.589 1.00 86.94 272 GLN A CA 1
ATOM 2333 C C . GLN A 1 272 ? -31.139 8.481 41.887 1.00 86.94 272 GLN A C 1
ATOM 2335 O O . GLN A 1 272 ? -32.266 8.027 41.706 1.00 86.94 272 GLN A O 1
ATOM 2340 N N . GLN A 1 273 ? -30.144 7.731 42.374 1.00 85.12 273 GLN A N 1
ATOM 2341 C CA . GLN A 1 273 ? -30.363 6.341 42.773 1.00 85.12 273 GLN A CA 1
ATOM 2342 C C . GLN A 1 273 ? -31.290 6.216 43.983 1.00 85.12 273 GLN A C 1
ATOM 2344 O O . GLN A 1 273 ? -32.179 5.370 43.975 1.00 85.12 273 GLN A O 1
ATOM 2349 N N . LYS A 1 274 ? -31.146 7.081 44.995 1.00 84.88 274 LYS A N 1
ATOM 2350 C CA . LYS A 1 274 ? -32.089 7.128 46.123 1.00 84.88 274 LYS A CA 1
ATOM 2351 C C . LYS A 1 274 ? -33.512 7.436 45.655 1.00 84.88 274 LYS A C 1
ATOM 2353 O O . LYS A 1 274 ? -34.435 6.741 46.058 1.00 84.88 274 LYS A O 1
ATOM 2358 N N . LEU A 1 275 ? -33.684 8.414 44.763 1.00 85.19 275 LEU A N 1
ATOM 2359 C CA . LEU A 1 275 ? -34.992 8.751 44.193 1.00 85.19 275 LEU A CA 1
ATOM 2360 C C . LEU A 1 275 ? -35.597 7.573 43.420 1.00 85.19 275 LEU A C 1
ATOM 2362 O O . LEU A 1 275 ? -36.753 7.239 43.652 1.00 85.19 275 LEU A O 1
ATOM 2366 N N . ARG A 1 276 ? -34.819 6.897 42.564 1.00 84.12 276 ARG A N 1
ATOM 2367 C CA . ARG A 1 276 ? -35.280 5.702 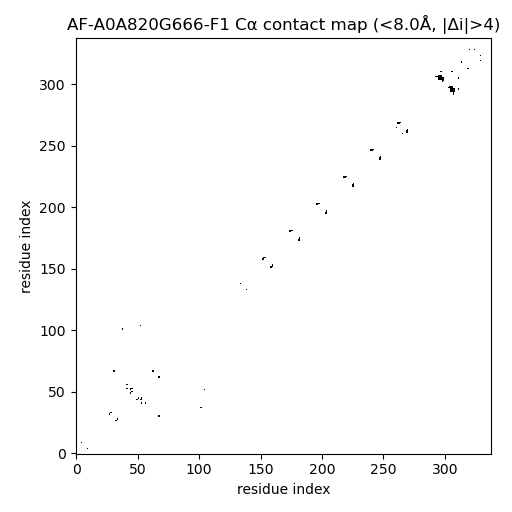41.834 1.00 84.12 276 ARG A CA 1
ATOM 2368 C C . ARG A 1 276 ? -35.630 4.549 42.769 1.00 84.12 276 ARG A C 1
ATOM 2370 O O . ARG A 1 276 ? -36.644 3.893 42.569 1.00 84.12 276 ARG A O 1
ATOM 2377 N N . SER A 1 277 ? -34.816 4.310 43.795 1.00 82.06 277 SER A N 1
ATOM 2378 C CA . SER A 1 277 ? -35.097 3.285 44.801 1.00 82.06 277 SER A CA 1
ATOM 2379 C C . SER A 1 277 ? -36.392 3.597 45.547 1.00 82.06 277 SER A C 1
ATOM 2381 O O . SER A 1 277 ? -37.236 2.720 45.684 1.00 82.06 277 SER A O 1
ATOM 2383 N N . ASN A 1 278 ? -36.593 4.851 45.959 1.00 81.00 278 ASN A N 1
ATOM 2384 C CA . ASN A 1 278 ? -37.822 5.287 46.617 1.00 81.00 278 ASN A CA 1
ATOM 2385 C C . ASN A 1 278 ? -39.035 5.178 45.687 1.00 81.00 278 ASN A C 1
ATOM 2387 O O . ASN A 1 278 ? -40.082 4.717 46.120 1.00 81.00 278 ASN A O 1
ATOM 2391 N N . GLN A 1 279 ? -38.896 5.532 44.407 1.00 82.62 279 GLN A N 1
ATOM 2392 C CA . GLN A 1 279 ? -39.951 5.349 43.405 1.00 82.62 279 GLN A CA 1
ATOM 2393 C C . GLN A 1 279 ? -40.306 3.873 43.214 1.00 82.62 279 GLN A C 1
ATOM 2395 O O . GLN A 1 279 ? -41.484 3.542 43.191 1.00 82.62 279 GLN A O 1
ATOM 2400 N N . ASN A 1 280 ? -39.315 2.981 43.136 1.00 81.31 280 ASN A N 1
ATOM 2401 C CA . ASN A 1 280 ? -39.550 1.540 43.020 1.00 81.31 280 ASN A CA 1
ATOM 2402 C C . ASN A 1 280 ? -40.214 0.964 44.274 1.00 81.31 280 ASN A C 1
ATOM 2404 O O . ASN A 1 280 ? -41.097 0.121 44.162 1.00 81.31 280 ASN A O 1
ATOM 2408 N N . ILE A 1 281 ? -39.812 1.428 45.460 1.00 77.81 281 ILE A N 1
ATOM 2409 C CA . ILE A 1 281 ? -40.432 1.049 46.733 1.00 77.81 281 ILE A CA 1
ATOM 2410 C C . ILE A 1 281 ? -41.885 1.530 46.767 1.00 77.81 281 ILE A C 1
ATOM 2412 O O . ILE A 1 281 ? -42.772 0.735 47.043 1.00 77.81 281 ILE A O 1
ATOM 2416 N N . LEU A 1 282 ? -42.150 2.791 46.420 1.00 74.69 282 LEU A N 1
ATOM 2417 C CA . LEU A 1 282 ? -43.507 3.339 46.347 1.00 74.69 282 LEU A CA 1
ATOM 2418 C C . LEU A 1 282 ? -44.365 2.633 45.294 1.00 74.69 282 LEU A C 1
ATOM 2420 O O . LEU A 1 282 ? -45.541 2.395 45.536 1.00 74.69 282 LEU A O 1
ATOM 2424 N N . PHE A 1 283 ? -43.794 2.279 44.143 1.00 76.25 283 PHE A N 1
ATOM 2425 C CA . PHE A 1 283 ? -44.476 1.502 43.110 1.00 76.25 283 PHE A CA 1
ATOM 2426 C C . PHE A 1 283 ? -44.827 0.102 43.614 1.00 76.25 283 PHE A C 1
ATOM 2428 O O . PHE A 1 283 ? -45.959 -0.342 43.447 1.00 76.25 283 PHE A O 1
ATOM 2435 N N . LYS A 1 284 ? -43.888 -0.563 44.296 1.00 73.62 284 LYS A N 1
ATOM 2436 C CA . LYS A 1 284 ? -44.128 -1.859 44.929 1.00 73.62 284 LYS A CA 1
ATOM 2437 C C . LYS A 1 284 ? -45.216 -1.758 46.000 1.00 73.62 284 LYS A C 1
ATOM 2439 O O . LYS A 1 284 ? -46.175 -2.501 45.923 1.00 73.62 284 LYS A O 1
ATOM 2444 N N . TYR A 1 285 ? -45.147 -0.782 46.905 1.00 67.50 285 TYR A N 1
ATOM 2445 C CA . TYR A 1 285 ? -46.188 -0.560 47.913 1.00 67.50 285 TYR A CA 1
ATOM 2446 C C . TYR A 1 285 ? -47.541 -0.181 47.315 1.00 67.50 285 TYR A C 1
ATOM 2448 O O . TYR A 1 285 ? -48.547 -0.600 47.854 1.00 67.50 285 TYR A O 1
ATOM 2456 N N . ARG A 1 286 ? -47.611 0.582 46.219 1.00 66.75 286 ARG A N 1
ATOM 2457 C CA . ARG A 1 286 ? -48.891 0.881 45.552 1.00 66.75 286 ARG A CA 1
ATOM 2458 C C . ARG A 1 286 ? -49.510 -0.353 44.906 1.00 66.75 286 ARG A C 1
ATOM 2460 O O . ARG A 1 286 ? -50.725 -0.484 44.945 1.00 66.75 286 ARG A O 1
ATOM 2467 N N . ASN A 1 287 ? -48.693 -1.234 44.335 1.00 65.88 287 ASN A N 1
ATOM 2468 C CA . ASN A 1 287 ? -49.174 -2.491 43.765 1.00 65.88 287 ASN A CA 1
ATOM 2469 C C . ASN A 1 287 ? -49.510 -3.518 44.858 1.00 65.88 287 ASN A C 1
ATOM 2471 O O . ASN A 1 287 ? -50.496 -4.232 44.729 1.00 65.88 287 ASN A O 1
ATOM 2475 N N . ASP A 1 288 ? -48.745 -3.547 45.950 1.00 59.12 288 ASP A N 1
ATOM 2476 C CA . ASP A 1 288 ? -48.977 -4.430 47.096 1.00 59.12 288 ASP A CA 1
ATOM 2477 C C . ASP A 1 288 ? -50.135 -3.914 47.982 1.00 59.12 288 ASP A C 1
ATOM 2479 O O . ASP A 1 288 ? -50.842 -4.710 48.583 1.00 59.12 288 ASP A O 1
ATOM 2483 N N . ALA A 1 289 ? -50.415 -2.603 48.015 1.00 53.94 289 ALA A N 1
ATOM 2484 C CA . ALA A 1 289 ? -51.578 -2.006 48.694 1.00 53.94 289 ALA A CA 1
ATOM 2485 C C . ALA A 1 289 ? -52.915 -2.260 47.969 1.00 53.94 289 ALA A C 1
ATOM 2487 O O . ALA A 1 289 ? -53.968 -1.873 48.471 1.00 53.94 289 ALA A O 1
ATOM 2488 N N . VAL A 1 290 ? -52.892 -2.934 46.813 1.00 53.69 290 VAL A N 1
ATOM 2489 C CA . VAL A 1 290 ? -54.088 -3.561 46.223 1.00 53.69 290 VAL A CA 1
ATOM 2490 C C . VAL A 1 290 ? -54.494 -4.823 47.011 1.00 53.69 290 VAL A C 1
ATOM 2492 O O . VAL A 1 290 ? -55.603 -5.322 46.841 1.00 53.69 290 VAL A O 1
ATOM 2495 N N . ILE A 1 291 ? -53.666 -5.306 47.948 1.00 53.75 291 ILE A N 1
ATOM 2496 C CA . ILE A 1 291 ? -54.064 -6.280 48.974 1.00 53.75 291 ILE A CA 1
ATOM 2497 C C . ILE A 1 291 ? -54.836 -5.518 50.069 1.00 53.75 291 ILE A C 1
ATOM 2499 O O . ILE A 1 291 ? -54.279 -5.130 51.092 1.00 53.75 291 ILE A O 1
ATOM 2503 N N . GLN A 1 292 ? -56.116 -5.230 49.813 1.00 52.25 292 GLN A N 1
ATOM 2504 C CA . GLN A 1 292 ? -57.021 -4.561 50.762 1.00 52.25 292 GLN A CA 1
ATOM 2505 C C . GLN A 1 292 ? -57.650 -5.493 51.809 1.00 52.25 292 GLN A C 1
ATOM 2507 O O . GLN A 1 292 ? -58.335 -5.013 52.709 1.00 52.25 292 GLN A O 1
ATOM 2512 N N . GLU A 1 293 ? -57.442 -6.806 51.735 1.00 59.72 293 GLU A N 1
ATOM 2513 C CA . GLU A 1 293 ? -58.038 -7.730 52.701 1.00 59.72 293 GLU A CA 1
ATOM 2514 C C . GLU A 1 293 ? -57.070 -7.934 53.874 1.00 59.72 293 GLU A C 1
ATOM 2516 O O . GLU A 1 293 ? -55.986 -8.504 53.728 1.00 59.72 293 GLU A O 1
ATOM 2521 N N . GLY A 1 294 ? -57.449 -7.401 55.040 1.00 58.66 294 GLY A N 1
ATOM 2522 C CA . GLY A 1 294 ? -56.845 -7.759 56.322 1.00 58.66 294 GLY A CA 1
ATOM 2523 C C . GLY A 1 294 ? -57.062 -9.246 56.643 1.00 58.66 294 GLY A C 1
ATOM 2524 O O . GLY A 1 294 ? -57.721 -9.954 55.886 1.00 58.66 294 GLY A O 1
ATOM 2525 N N . PRO A 1 295 ? -56.499 -9.762 57.744 1.00 64.88 295 PRO A N 1
ATOM 2526 C CA . PRO A 1 295 ? -56.665 -11.169 58.092 1.00 64.88 295 PRO A CA 1
ATOM 2527 C C . PRO A 1 295 ? -58.149 -11.500 58.318 1.00 64.88 295 PRO A C 1
ATOM 2529 O O . PRO A 1 295 ? -58.773 -10.973 59.236 1.00 64.88 295 PRO A O 1
ATOM 2532 N N . ASP A 1 296 ? -58.700 -12.375 57.474 1.00 71.31 296 ASP A N 1
ATOM 2533 C CA . ASP A 1 296 ? -60.107 -12.795 57.525 1.00 71.31 296 ASP A CA 1
ATOM 2534 C C . ASP A 1 296 ? -60.417 -13.710 58.717 1.00 71.31 296 ASP A C 1
ATOM 2536 O O . ASP A 1 296 ? -61.567 -13.824 59.140 1.00 71.31 296 ASP A O 1
ATOM 2540 N N . TYR A 1 297 ? -59.402 -14.391 59.256 1.00 68.81 297 TYR A N 1
ATOM 2541 C CA . TYR A 1 297 ? -59.571 -15.408 60.287 1.00 68.81 297 TYR A CA 1
ATOM 2542 C C . TYR A 1 297 ? -58.646 -15.153 61.473 1.00 68.81 297 TYR A C 1
ATOM 2544 O O . TYR A 1 297 ? -57.535 -14.653 61.330 1.00 68.81 297 TYR A O 1
ATOM 2552 N N . THR A 1 298 ? -59.076 -15.552 62.665 1.00 71.69 298 THR A N 1
ATOM 2553 C CA . THR A 1 298 ? -58.231 -15.593 63.864 1.00 71.69 298 THR A CA 1
ATOM 2554 C C . THR A 1 298 ? -58.252 -17.007 64.424 1.00 71.69 298 THR A C 1
ATOM 2556 O O . THR A 1 298 ? -59.314 -17.579 64.668 1.00 71.69 298 THR A O 1
ATOM 2559 N N . CYS A 1 299 ? -57.076 -17.605 64.608 1.00 71.88 299 CYS A N 1
ATOM 2560 C CA . CYS A 1 299 ? -56.963 -18.924 65.213 1.00 71.88 299 CYS A CA 1
ATOM 2561 C C . CYS A 1 299 ? -57.392 -18.848 66.682 1.00 71.88 299 CYS A C 1
ATOM 2563 O O . CYS A 1 299 ? -56.727 -18.194 67.483 1.00 71.88 299 CYS A O 1
ATOM 2565 N N . ARG A 1 300 ? -58.462 -19.553 67.064 1.00 64.06 300 ARG A N 1
ATOM 2566 C CA . ARG A 1 300 ? -58.939 -19.588 68.459 1.00 64.06 300 ARG A CA 1
ATOM 2567 C C . ARG A 1 300 ? -57.924 -20.171 69.450 1.00 64.06 300 ARG A C 1
ATOM 2569 O O . ARG A 1 300 ? -57.975 -19.824 70.620 1.00 64.06 300 ARG A O 1
ATOM 2576 N N . VAL A 1 301 ? -57.016 -21.041 69.000 1.00 64.94 301 VAL A N 1
ATOM 2577 C CA . VAL A 1 301 ? -56.060 -21.735 69.884 1.00 64.94 301 VAL A CA 1
ATOM 2578 C C . VAL A 1 301 ? -54.848 -20.865 70.217 1.00 64.94 301 VAL A C 1
ATOM 2580 O O . VAL A 1 301 ? -54.403 -20.847 71.358 1.00 64.94 301 VAL A O 1
ATOM 2583 N N . CYS A 1 302 ? -54.299 -20.147 69.233 1.00 75.50 302 CYS A N 1
ATOM 2584 C CA . CYS A 1 302 ? -53.064 -19.371 69.407 1.00 75.50 302 CYS A CA 1
ATOM 2585 C C . CYS A 1 302 ? -53.219 -17.861 69.175 1.00 75.50 302 CYS A C 1
ATOM 2587 O O . CYS A 1 302 ? -52.239 -17.131 69.286 1.00 75.50 302 CYS A O 1
ATOM 2589 N N . GLY A 1 303 ? -54.416 -17.380 68.828 1.00 70.50 303 GLY A N 1
ATOM 2590 C CA . GLY A 1 303 ? -54.707 -15.960 68.600 1.00 70.50 303 GLY A CA 1
ATOM 2591 C C . GLY A 1 303 ? -54.099 -15.369 67.323 1.00 70.50 303 GLY A C 1
ATOM 2592 O O . GLY A 1 303 ? -54.242 -14.173 67.081 1.00 70.50 303 GLY A O 1
ATOM 2593 N N . LEU A 1 304 ? -53.422 -16.172 66.495 1.00 78.44 304 LEU A N 1
ATOM 2594 C CA . LEU A 1 304 ? -52.806 -15.695 65.257 1.00 78.44 304 LEU A CA 1
ATOM 2595 C C . LEU A 1 304 ? -53.868 -15.323 64.221 1.00 78.44 304 LEU A C 1
ATOM 2597 O O . LEU A 1 304 ? -54.766 -16.114 63.924 1.00 78.44 304 LEU A O 1
ATOM 2601 N N . ALA A 1 305 ? -53.730 -14.131 63.649 1.00 77.06 305 ALA A N 1
ATOM 2602 C CA . ALA A 1 305 ? -54.550 -13.668 62.543 1.00 77.06 305 ALA A CA 1
ATOM 2603 C C . ALA A 1 305 ? -54.034 -14.286 61.229 1.00 77.06 305 ALA A C 1
ATOM 2605 O O . ALA A 1 305 ? -52.842 -14.210 60.930 1.00 77.06 305 ALA A O 1
ATOM 2606 N N . LEU A 1 306 ? -54.919 -14.935 60.477 1.00 73.69 306 LEU A N 1
ATOM 2607 C CA . LEU A 1 306 ? -54.621 -15.701 59.270 1.00 73.69 306 LEU A CA 1
ATOM 2608 C C . LEU A 1 306 ? -55.419 -15.139 58.090 1.00 73.69 306 LEU A C 1
ATOM 2610 O O . LEU A 1 306 ? -56.597 -14.804 58.214 1.00 73.69 306 LEU A O 1
ATOM 2614 N N . PHE A 1 307 ? -54.775 -15.064 56.931 1.00 73.69 307 PHE A N 1
ATOM 2615 C CA . PHE A 1 307 ? -55.405 -14.624 55.684 1.00 73.69 307 PHE A CA 1
ATOM 2616 C C . PHE A 1 307 ? -56.102 -15.794 54.971 1.00 73.69 307 PHE A C 1
ATOM 2618 O O . PHE A 1 307 ? -55.724 -16.951 55.163 1.00 73.69 307 PHE A O 1
ATOM 2625 N N . ARG A 1 308 ? -57.089 -15.523 54.101 1.00 69.25 308 ARG A N 1
ATOM 2626 C CA . ARG A 1 308 ? -57.823 -16.548 53.318 1.00 69.25 308 ARG A CA 1
ATOM 2627 C C . ARG A 1 308 ? -56.959 -17.575 52.594 1.00 69.25 308 ARG A C 1
ATOM 2629 O O . ARG A 1 308 ? -57.352 -18.725 52.461 1.00 69.25 308 ARG A O 1
ATOM 2636 N N . ASN A 1 309 ? -55.782 -17.177 52.134 1.00 72.12 309 ASN A N 1
ATOM 2637 C CA . ASN A 1 309 ? -54.822 -18.043 51.451 1.00 72.12 309 ASN A CA 1
ATOM 2638 C C . ASN A 1 309 ? -53.971 -18.911 52.402 1.00 72.12 309 ASN A C 1
ATOM 2640 O O . ASN A 1 309 ? -53.254 -19.791 51.932 1.00 72.12 309 ASN A O 1
ATOM 2644 N N . GLN A 1 310 ? -54.043 -18.684 53.717 1.00 66.19 310 GLN A N 1
ATOM 2645 C CA . GLN A 1 310 ? -53.347 -19.455 54.756 1.00 66.19 310 GLN A CA 1
ATOM 2646 C C . GLN A 1 310 ? -54.260 -20.459 55.474 1.00 66.19 310 GLN A C 1
ATOM 2648 O O . GLN A 1 310 ? -53.776 -21.244 56.289 1.00 66.19 310 GLN A O 1
ATOM 2653 N N . VAL A 1 311 ? -55.566 -20.449 55.185 1.00 67.50 311 VAL A N 1
ATOM 2654 C CA . VAL A 1 311 ? -56.564 -21.301 55.841 1.00 67.50 311 VAL A CA 1
ATOM 2655 C C . VAL A 1 311 ? -57.306 -22.119 54.788 1.00 67.50 311 VAL A C 1
ATOM 2657 O O . VAL A 1 311 ? -57.820 -21.572 53.818 1.00 67.50 311 VAL A O 1
ATOM 2660 N N . ILE A 1 312 ? -57.384 -23.437 54.980 1.00 68.25 312 ILE A N 1
ATOM 2661 C CA . ILE A 1 312 ? -58.262 -24.298 54.181 1.00 68.25 312 ILE A CA 1
ATOM 2662 C C . ILE A 1 312 ? -59.622 -24.317 54.893 1.00 68.25 312 ILE A C 1
ATOM 2664 O O . ILE A 1 312 ? -59.679 -24.810 56.022 1.00 68.25 312 ILE A O 1
ATOM 2668 N N . PRO A 1 313 ? -60.704 -23.779 54.297 1.00 60.56 313 PRO A N 1
ATOM 2669 C CA . PRO A 1 313 ? -62.018 -23.808 54.924 1.00 60.56 313 PRO A CA 1
ATOM 2670 C C . PRO A 1 313 ? -62.457 -25.261 55.123 1.00 60.56 313 PRO A C 1
ATOM 2672 O O . PRO A 1 313 ? -62.448 -26.068 54.190 1.00 60.56 313 PRO A O 1
ATOM 2675 N N . TYR A 1 314 ? -62.811 -25.594 56.361 1.00 58.34 314 TYR A N 1
ATOM 2676 C CA . TYR A 1 314 ? -63.350 -26.900 56.703 1.00 58.34 314 TYR A CA 1
ATOM 2677 C C . TYR A 1 314 ? -64.746 -27.040 56.085 1.00 58.34 314 TYR A C 1
ATOM 2679 O O . TYR A 1 314 ? -65.667 -26.318 56.454 1.00 58.34 314 TYR A O 1
ATOM 2687 N N . ILE A 1 315 ? -64.890 -27.955 55.124 1.00 61.34 315 ILE A N 1
ATOM 2688 C CA . ILE A 1 315 ? -66.185 -28.368 54.576 1.00 61.34 315 ILE A CA 1
ATOM 2689 C C . ILE A 1 315 ? -66.472 -29.755 55.151 1.00 61.34 315 ILE A C 1
ATOM 2691 O O . ILE A 1 315 ? -65.825 -30.740 54.777 1.00 61.34 315 ILE A O 1
ATOM 2695 N N . GLU A 1 316 ? -67.420 -29.795 56.083 1.00 52.41 316 GLU A N 1
ATOM 2696 C CA . GLU A 1 316 ? -67.783 -30.931 56.941 1.00 52.41 316 GLU A CA 1
ATOM 2697 C C . GLU A 1 316 ? -68.009 -32.238 56.153 1.00 52.41 316 GLU A C 1
ATOM 2699 O O . GLU A 1 316 ? -67.552 -33.313 56.549 1.00 52.41 316 GLU A O 1
ATOM 2704 N N . GLU A 1 317 ? -68.579 -32.140 54.951 1.00 55.34 317 GLU A N 1
ATOM 2705 C CA . GLU A 1 317 ? -68.933 -33.290 54.111 1.00 55.34 317 GLU A CA 1
ATOM 2706 C C . GLU A 1 317 ? -67.728 -34.059 53.531 1.00 55.34 317 GLU A C 1
ATOM 2708 O O . GLU A 1 317 ? -67.840 -35.249 53.227 1.00 55.34 317 GLU A O 1
ATOM 2713 N N . LYS A 1 318 ? -66.553 -33.425 53.377 1.00 54.56 318 LYS A N 1
ATOM 2714 C CA . LYS A 1 318 ? -65.404 -34.046 52.679 1.00 54.56 318 LYS A CA 1
ATOM 2715 C C . LYS A 1 318 ? -64.375 -34.712 53.589 1.00 54.56 318 LYS A C 1
ATOM 2717 O O . LYS A 1 318 ? -63.657 -35.596 53.124 1.00 54.56 318 LYS A O 1
ATOM 2722 N N . TYR A 1 319 ? -64.279 -34.315 54.857 1.00 51.94 319 TYR A N 1
ATOM 2723 C CA . TYR A 1 319 ? -63.202 -34.780 55.743 1.00 51.94 319 TYR A CA 1
ATOM 2724 C C . TYR A 1 319 ? -63.594 -35.953 56.651 1.00 51.94 319 TYR A C 1
ATOM 2726 O O . TYR A 1 319 ? -62.725 -36.723 57.062 1.00 51.94 319 TYR A O 1
ATOM 2734 N N . ILE A 1 320 ? -64.883 -36.149 56.938 1.00 55.12 320 ILE A N 1
ATOM 2735 C CA . ILE A 1 320 ? -65.330 -37.171 57.901 1.00 55.12 320 ILE A CA 1
ATOM 2736 C C . ILE A 1 320 ? -65.298 -38.595 57.307 1.00 55.12 320 ILE A C 1
ATOM 2738 O O . ILE A 1 320 ? -65.246 -39.585 58.047 1.00 55.12 320 ILE A O 1
ATOM 2742 N N . THR A 1 321 ? -65.265 -38.746 55.982 1.00 55.84 321 THR A N 1
ATOM 2743 C CA . THR A 1 321 ? -65.701 -39.999 55.350 1.00 55.84 321 THR A CA 1
ATOM 2744 C C . THR A 1 321 ? -64.628 -40.990 54.916 1.00 55.84 321 THR A C 1
ATOM 2746 O O . THR A 1 321 ? -65.028 -42.088 54.545 1.00 55.84 321 THR A O 1
ATOM 2749 N N . LYS A 1 322 ? -63.308 -40.725 54.988 1.00 56.09 322 LYS A N 1
ATOM 2750 C CA . LYS A 1 322 ? -62.357 -41.755 54.504 1.00 56.09 322 LYS A CA 1
ATOM 2751 C C . LYS A 1 322 ? -61.208 -42.250 55.374 1.00 56.09 322 LYS A C 1
ATOM 2753 O O . LYS A 1 322 ? -60.855 -43.391 55.137 1.00 56.09 322 LYS A O 1
ATOM 2758 N N . ASN A 1 323 ? -60.650 -41.532 56.358 1.00 56.81 323 ASN A N 1
ATOM 2759 C CA . ASN A 1 323 ? -59.460 -42.060 57.072 1.00 56.81 323 ASN A CA 1
ATOM 2760 C C . ASN A 1 323 ? -59.211 -41.540 58.507 1.00 56.81 323 ASN A C 1
ATOM 2762 O O . ASN A 1 323 ? -58.107 -41.698 59.020 1.00 56.81 323 ASN A O 1
ATOM 2766 N N . MET A 1 324 ? -60.183 -40.918 59.183 1.00 64.88 324 MET A N 1
ATOM 2767 C CA . MET A 1 324 ? -59.973 -40.506 60.583 1.00 64.88 324 MET A CA 1
ATOM 2768 C C . MET A 1 324 ? -60.372 -41.607 61.563 1.00 64.88 324 MET A C 1
ATOM 2770 O O . MET A 1 324 ? -61.477 -42.149 61.460 1.00 64.88 324 MET A O 1
ATOM 2774 N N . SER A 1 325 ? -59.481 -41.900 62.517 1.00 71.00 325 SER A N 1
ATOM 2775 C CA . SER A 1 325 ? -59.774 -42.794 63.636 1.00 71.00 325 SER A CA 1
ATOM 2776 C C . SER A 1 325 ? -60.920 -42.233 64.478 1.00 71.00 325 SER A C 1
ATOM 2778 O O . SER A 1 325 ? -61.146 -41.021 64.537 1.00 71.00 325 SER A O 1
ATOM 2780 N N . PHE A 1 326 ? -61.658 -43.134 65.121 1.00 72.31 326 PHE A N 1
ATOM 2781 C CA . PHE A 1 326 ? -62.828 -42.800 65.928 1.00 72.31 326 PHE A CA 1
ATOM 2782 C C . PHE A 1 326 ? -62.506 -41.772 67.031 1.00 72.31 326 PHE A C 1
ATOM 2784 O O . PHE A 1 326 ? -63.223 -40.789 67.176 1.00 72.31 326 PHE A O 1
ATOM 2791 N N . GLU A 1 327 ? -61.357 -41.908 67.698 1.00 72.50 327 GLU A N 1
ATOM 2792 C CA . GLU A 1 327 ? -60.902 -40.974 68.742 1.00 72.50 327 GLU A CA 1
ATOM 2793 C C . GLU A 1 327 ? -60.666 -39.545 68.229 1.00 72.50 327 GLU A C 1
ATOM 2795 O O . GLU A 1 327 ? -60.942 -38.567 68.926 1.00 72.50 327 GLU A O 1
ATOM 2800 N N . ILE A 1 328 ? -60.161 -39.395 66.999 1.00 68.56 328 ILE A N 1
ATOM 2801 C CA . ILE A 1 328 ? -59.953 -38.071 66.396 1.00 68.56 328 ILE A CA 1
ATOM 2802 C C . ILE A 1 328 ? -61.305 -37.446 66.040 1.00 68.56 328 ILE A C 1
ATOM 2804 O O . ILE A 1 328 ? -61.480 -36.239 66.211 1.00 68.56 328 ILE A O 1
ATOM 2808 N N . LYS A 1 329 ? -62.275 -38.259 65.601 1.00 68.75 329 LYS A N 1
ATOM 2809 C CA . LYS A 1 329 ? -63.638 -37.788 65.325 1.00 68.75 329 LYS A CA 1
ATOM 2810 C C . LYS A 1 329 ? -64.315 -37.279 66.594 1.00 68.75 329 LYS A C 1
ATOM 2812 O O . LYS A 1 329 ? -64.800 -36.153 66.579 1.00 68.75 329 LYS A O 1
ATOM 2817 N N . GLU A 1 330 ? -64.267 -38.033 67.691 1.00 72.44 330 GLU A N 1
ATOM 2818 C CA . GLU A 1 330 ? -64.858 -37.604 68.967 1.00 72.44 330 GLU A CA 1
ATOM 2819 C C . GLU A 1 330 ? -64.208 -36.331 69.517 1.00 72.44 330 GLU A C 1
ATOM 2821 O O . GLU A 1 330 ? -64.914 -35.427 69.964 1.00 72.44 330 GLU A O 1
ATOM 2826 N N . ARG A 1 331 ? -62.877 -36.197 69.423 1.00 69.62 331 ARG A N 1
ATOM 2827 C CA . ARG A 1 331 ? -62.188 -34.962 69.832 1.00 69.62 331 ARG A CA 1
ATOM 2828 C C . ARG A 1 331 ? -62.638 -33.752 69.027 1.00 69.62 331 ARG A C 1
ATOM 2830 O O . ARG A 1 331 ? -62.903 -32.708 69.612 1.00 69.62 331 ARG A O 1
ATOM 2837 N N . ILE A 1 332 ? -62.728 -33.874 67.703 1.00 65.50 332 ILE A N 1
ATOM 2838 C CA . ILE A 1 332 ? -63.200 -32.777 66.848 1.00 65.50 332 ILE A CA 1
ATOM 2839 C C . ILE A 1 332 ? -64.646 -32.418 67.206 1.00 65.50 332 ILE A C 1
ATOM 2841 O O . ILE A 1 332 ? -64.964 -31.242 67.347 1.00 65.50 332 ILE A O 1
ATOM 2845 N N . GLN A 1 333 ? -65.500 -33.416 67.425 1.00 65.94 333 GLN A N 1
ATOM 2846 C CA . GLN A 1 333 ? -66.909 -33.209 67.757 1.00 65.94 333 GLN A CA 1
ATOM 2847 C C . GLN A 1 333 ? -67.094 -32.546 69.132 1.00 65.94 333 GLN A C 1
ATOM 2849 O O . GLN A 1 333 ? -67.944 -31.673 69.287 1.00 65.94 333 GLN A O 1
ATOM 2854 N N . TYR A 1 334 ? -66.239 -32.872 70.104 1.00 72.06 334 TYR A N 1
ATOM 2855 C CA . TYR A 1 334 ? -66.186 -32.192 71.399 1.00 72.06 334 TYR A CA 1
ATOM 2856 C C . TYR A 1 334 ? -65.821 -30.702 71.282 1.00 72.06 334 TYR A C 1
ATOM 2858 O O . TYR A 1 334 ? -66.406 -29.879 71.983 1.00 72.06 334 TYR A O 1
ATOM 2866 N N . TYR A 1 335 ? -64.888 -30.342 70.391 1.00 60.16 335 TYR A N 1
ATOM 2867 C CA . TYR A 1 335 ? -64.502 -28.943 70.144 1.00 60.16 335 TYR A CA 1
ATOM 2868 C C . TYR A 1 335 ? -65.499 -28.155 69.288 1.00 60.16 335 TYR A C 1
ATOM 2870 O O . TYR A 1 335 ? -65.414 -26.934 69.245 1.00 60.16 335 TYR A O 1
ATOM 2878 N N . LEU A 1 336 ? -66.392 -28.828 68.562 1.00 61.25 336 LEU A N 1
ATOM 2879 C CA . LEU A 1 336 ? -67.453 -28.166 67.798 1.00 61.25 336 LEU A CA 1
ATOM 2880 C C . LEU A 1 336 ? -68.689 -27.880 68.660 1.00 61.25 336 LEU A C 1
ATOM 2882 O O . LEU A 1 336 ? -69.407 -26.922 68.391 1.00 61.25 336 LEU A O 1
ATOM 2886 N N . ASN A 1 337 ? -68.920 -28.692 69.694 1.00 62.72 337 ASN A N 1
ATOM 2887 C CA . ASN A 1 337 ? -70.078 -28.574 70.582 1.00 62.72 337 ASN A CA 1
ATOM 2888 C C . ASN A 1 337 ? -69.833 -27.703 71.831 1.00 62.72 337 ASN A C 1
ATOM 2890 O O . ASN A 1 337 ? -70.779 -27.462 72.579 1.00 62.72 337 ASN A O 1
ATOM 2894 N N . ASN A 1 338 ? -68.598 -27.238 72.056 1.00 48.28 338 ASN A N 1
ATOM 2895 C CA . ASN A 1 338 ? -68.216 -26.267 73.092 1.00 48.28 338 ASN A CA 1
ATOM 2896 C C . ASN A 1 338 ? -67.551 -25.054 72.438 1.00 48.28 338 ASN A C 1
ATOM 2898 O O . ASN A 1 338 ? -67.793 -23.915 72.897 1.00 48.28 338 ASN A O 1
#

Organism: NCBI:txid433720